Protein AF-A0A0Q0GL27-F1 (afdb_monomer_lite)

Secondary structure (DSSP, 8-state):
----------TT-------TTSS-HHHHHHHHHHHHHHHHTT---HHHHHHHHHHHHHHHHHHHHHHHHHHHHHHHHHHT---------S-SS-------TTTTS-------HHHHHHHHHHHHHHS-GGGPPPHHHHHHHT--SSS------TTS-HHHHHHHHHHIIIIIT---GGG--EEESSHHHHHHHHHHHHHHHHHTT----HHHHHHHEEEHHHHHHHHHHTSTT-TT---GGG--S---SS------TT-----HHHHHHHHHHHHT-

pLDDT: mean 80.32, std 14.11, range [34.12, 97.31]

Sequence (277 aa):
MPDDLPSALPHDLDVDLTPPRQLPFIRRLLARLIGRGLTQLGSQHTPSWSQGHADGYLNGHIEGVREGYADGFLDGQEQGRHVLVINDTRPTLHRGPKVDDHLFDDCRLALTPELKKRIKSDVGEKLPAHAQPSAAQWKMIFSDTPSTYVIAGAGAGKSTSLVLRILLLHHYLGFELNAMTVVTFTRESRKDFINKLIDVMALWGHTLEQKQARDLVRTFHSRILPLVRSLPGYEQLRAFENLSSQSSGQEDADSNPFDLRINDAQRQQLNLCYRDL

Radius of gyration: 44.06 Å; chains: 1; bounding box: 92×80×108 Å

Organism: NCBI:txid264459

Structure (mmCIF, N/CA/C/O backbone):
data_AF-A0A0Q0GL27-F1
#
_entry.id   AF-A0A0Q0GL27-F1
#
loop_
_atom_site.group_PDB
_atom_site.id
_atom_site.type_symbol
_atom_site.label_atom_id
_atom_site.label_alt_id
_atom_site.label_comp_id
_atom_site.label_asym_id
_atom_site.label_entity_id
_atom_site.label_seq_id
_atom_site.pdbx_PDB_ins_code
_atom_site.Cartn_x
_atom_site.Cartn_y
_atom_site.Cartn_z
_atom_site.occupancy
_atom_site.B_iso_or_equiv
_atom_site.auth_seq_id
_atom_site.auth_comp_id
_atom_site.auth_asym_id
_atom_site.auth_atom_id
_atom_site.pdbx_PDB_model_num
ATOM 1 N N . MET A 1 1 ? 44.162 -33.502 -42.254 1.00 34.12 1 MET A N 1
ATOM 2 C CA . MET A 1 1 ? 45.145 -33.299 -43.332 1.00 34.12 1 MET A CA 1
ATOM 3 C C . MET A 1 1 ? 45.496 -34.678 -43.851 1.00 34.12 1 MET A C 1
ATOM 5 O O . MET A 1 1 ? 46.020 -35.443 -43.053 1.00 34.12 1 MET A O 1
ATOM 9 N N . PRO A 1 2 ? 45.102 -35.075 -45.070 1.00 36.94 2 PRO A N 1
ATOM 10 C CA . PRO A 1 2 ? 45.665 -36.271 -45.674 1.00 36.94 2 PRO A CA 1
ATOM 11 C C . PRO A 1 2 ? 47.060 -35.930 -46.217 1.00 36.94 2 PRO A C 1
ATOM 13 O O . PRO A 1 2 ? 47.200 -35.017 -47.027 1.00 36.94 2 PRO A O 1
ATOM 16 N N . ASP A 1 3 ? 48.065 -36.647 -45.720 1.00 45.25 3 ASP A N 1
ATOM 17 C CA . ASP A 1 3 ? 49.509 -36.509 -45.977 1.00 45.25 3 ASP A CA 1
ATOM 18 C C . ASP A 1 3 ? 49.962 -37.046 -47.352 1.00 45.25 3 ASP A C 1
ATOM 20 O O . ASP A 1 3 ? 51.104 -37.461 -47.517 1.00 45.25 3 ASP A O 1
ATOM 24 N N . ASP A 1 4 ? 49.106 -37.017 -48.372 1.00 46.56 4 ASP A N 1
ATOM 25 C CA . ASP A 1 4 ? 49.449 -37.536 -49.701 1.00 46.56 4 ASP A CA 1
ATOM 26 C C . ASP A 1 4 ? 49.692 -36.390 -50.690 1.00 46.56 4 ASP A C 1
ATOM 28 O O . ASP A 1 4 ? 48.980 -36.196 -51.678 1.00 46.56 4 ASP A O 1
ATOM 32 N N . LEU A 1 5 ? 50.735 -35.604 -50.422 1.00 45.66 5 LEU A N 1
ATOM 33 C CA . LEU A 1 5 ? 51.424 -34.896 -51.496 1.00 45.66 5 LEU A CA 1
ATOM 34 C C . LEU A 1 5 ? 52.322 -35.920 -52.201 1.00 45.66 5 LEU A C 1
ATOM 36 O O . LEU A 1 5 ? 53.112 -36.574 -51.523 1.00 45.66 5 LEU A O 1
ATOM 40 N N . PRO A 1 6 ? 52.277 -36.061 -53.539 1.00 43.94 6 PRO A N 1
ATOM 41 C CA . PRO A 1 6 ? 53.278 -36.829 -54.269 1.00 43.94 6 PRO A CA 1
ATOM 42 C C . PRO A 1 6 ? 54.607 -36.056 -54.240 1.00 43.94 6 PRO A C 1
ATOM 44 O O . PRO A 1 6 ? 55.030 -35.443 -55.216 1.00 43.94 6 PRO A O 1
ATOM 47 N N . SER A 1 7 ? 55.260 -36.031 -53.081 1.00 47.88 7 SER A N 1
ATOM 48 C CA . SER A 1 7 ? 56.567 -35.432 -52.856 1.00 47.88 7 SER A CA 1
ATOM 49 C C . SER A 1 7 ? 57.653 -36.441 -53.209 1.00 47.88 7 SER A C 1
ATOM 51 O O . SER A 1 7 ? 58.380 -36.914 -52.343 1.00 47.88 7 SER A O 1
ATOM 53 N N . ALA A 1 8 ? 57.745 -36.807 -54.481 1.00 46.44 8 ALA A N 1
ATOM 54 C CA . ALA A 1 8 ? 58.959 -37.390 -55.034 1.00 46.44 8 ALA A CA 1
ATOM 55 C C . ALA A 1 8 ? 58.910 -37.258 -56.555 1.00 46.44 8 ALA A C 1
ATOM 57 O O . ALA A 1 8 ? 58.279 -38.055 -57.248 1.00 46.44 8 ALA A O 1
ATOM 58 N N . LEU A 1 9 ? 59.592 -36.239 -57.084 1.00 50.81 9 LEU A N 1
ATOM 59 C CA . LEU A 1 9 ? 60.098 -36.335 -58.450 1.00 50.81 9 LEU A CA 1
ATOM 60 C C . LEU A 1 9 ? 61.013 -37.575 -58.492 1.00 50.81 9 LEU A C 1
ATOM 62 O O . LEU A 1 9 ? 61.818 -37.740 -57.572 1.00 50.81 9 LEU A O 1
ATOM 66 N N . PRO A 1 10 ? 60.884 -38.471 -59.485 1.00 47.56 10 PRO A N 1
ATOM 67 C CA . PRO A 1 10 ? 61.744 -39.647 -59.578 1.00 47.56 10 PRO A CA 1
ATOM 68 C C . PRO A 1 10 ? 63.223 -39.226 -59.567 1.00 47.56 10 PRO A C 1
ATOM 70 O O . PRO A 1 10 ? 63.606 -38.305 -60.286 1.00 47.56 10 PRO A O 1
ATOM 73 N N . HIS A 1 11 ? 64.032 -39.901 -58.742 1.00 50.75 11 HIS A N 1
ATOM 74 C CA . HIS A 1 11 ? 65.421 -39.552 -58.398 1.00 50.75 11 HIS A CA 1
ATOM 75 C C . HIS A 1 11 ? 66.431 -39.529 -59.570 1.00 50.75 11 HIS A C 1
ATOM 77 O O . HIS A 1 11 ? 67.582 -39.177 -59.345 1.00 50.75 11 HIS A O 1
ATOM 83 N N . ASP A 1 12 ? 66.021 -39.838 -60.804 1.00 49.84 12 ASP A N 1
ATOM 84 C CA . ASP A 1 12 ? 66.918 -40.017 -61.960 1.00 49.84 12 ASP A CA 1
ATOM 85 C C . ASP A 1 12 ? 66.889 -38.862 -62.981 1.00 49.84 12 ASP A C 1
ATOM 87 O O . ASP A 1 12 ? 67.274 -39.032 -64.138 1.00 49.84 12 ASP A O 1
ATOM 91 N N . LEU A 1 13 ? 66.424 -37.670 -62.600 1.00 52.03 13 LEU A N 1
ATOM 92 C CA . LEU A 1 13 ? 66.340 -36.522 -63.510 1.00 52.03 13 LEU A CA 1
ATOM 93 C C . LEU A 1 13 ? 67.148 -35.327 -62.988 1.00 52.03 13 LEU A C 1
ATOM 95 O O . LEU A 1 13 ? 66.583 -34.303 -62.612 1.00 52.03 13 LEU A O 1
ATOM 99 N N . ASP A 1 14 ? 68.480 -35.442 -63.024 1.00 49.00 14 ASP A N 1
ATOM 100 C CA . ASP A 1 14 ? 69.435 -34.338 -62.815 1.00 49.00 14 ASP A CA 1
ATOM 101 C C . ASP A 1 14 ? 69.427 -33.362 -64.011 1.00 49.00 14 ASP A C 1
ATOM 103 O O . ASP A 1 14 ? 70.404 -33.197 -64.744 1.00 49.00 14 ASP A O 1
ATOM 107 N N . VAL A 1 15 ? 68.289 -32.714 -64.255 1.00 59.25 15 VAL A N 1
ATOM 108 C CA . VAL A 1 15 ? 68.191 -31.601 -65.203 1.00 59.25 15 VAL A CA 1
ATOM 109 C C . VAL A 1 15 ? 67.610 -30.408 -64.463 1.00 59.25 15 VAL A C 1
ATOM 111 O O . VAL A 1 15 ? 66.413 -30.361 -64.186 1.00 59.25 15 VAL A O 1
ATOM 114 N N . ASP A 1 16 ? 68.463 -29.430 -64.159 1.00 59.66 16 ASP A N 1
ATOM 115 C CA . ASP A 1 16 ? 68.052 -28.162 -63.558 1.00 59.66 16 ASP A CA 1
ATOM 116 C C . ASP A 1 16 ? 67.258 -27.340 -64.590 1.00 59.66 16 ASP A C 1
ATOM 118 O O . ASP A 1 16 ? 67.804 -26.659 -65.465 1.00 59.66 16 ASP A O 1
ATOM 122 N N . LEU A 1 17 ? 65.933 -27.497 -64.566 1.00 65.50 17 LEU A N 1
ATOM 123 C CA . LEU A 1 17 ? 65.028 -26.819 -65.486 1.00 65.50 17 LEU A CA 1
ATOM 124 C C . LEU A 1 17 ? 64.725 -25.413 -64.977 1.00 65.50 17 LEU A C 1
ATOM 126 O O . LEU A 1 17 ? 63.993 -25.224 -64.007 1.00 65.50 17 LEU A O 1
ATOM 130 N N . THR A 1 18 ? 65.202 -24.401 -65.700 1.00 70.50 18 THR A N 1
ATOM 131 C CA . THR A 1 18 ? 64.869 -23.009 -65.389 1.00 70.50 18 THR A CA 1
ATOM 132 C C . THR A 1 18 ? 63.377 -22.752 -65.654 1.00 70.50 18 THR A C 1
ATOM 134 O O . THR A 1 18 ? 62.923 -22.896 -66.798 1.00 70.50 18 THR A O 1
ATOM 137 N N . PRO A 1 19 ? 62.579 -22.336 -64.654 1.00 68.31 19 PRO A N 1
ATOM 138 C CA . PRO A 1 19 ? 61.157 -22.111 -64.855 1.00 68.31 19 PRO A CA 1
ATOM 139 C C . PRO A 1 19 ? 60.920 -20.958 -65.849 1.00 68.31 19 PRO A C 1
ATOM 141 O O . PRO A 1 19 ? 61.603 -19.930 -65.791 1.00 68.31 19 PRO A O 1
ATOM 144 N N . PRO A 1 20 ? 59.899 -21.036 -66.727 1.00 67.12 20 PRO A N 1
ATOM 145 C CA . PRO A 1 20 ? 59.676 -20.050 -67.792 1.00 67.12 20 PRO A CA 1
ATOM 146 C C . PRO A 1 20 ? 59.467 -18.607 -67.311 1.00 67.12 20 PRO A C 1
ATOM 148 O O . PRO A 1 20 ? 59.567 -17.669 -68.104 1.00 67.12 20 PRO A O 1
ATOM 151 N N . ARG A 1 21 ? 59.133 -18.415 -66.027 1.00 68.56 21 ARG A N 1
ATOM 152 C CA . ARG A 1 21 ? 58.975 -17.099 -65.389 1.00 68.56 21 ARG A CA 1
ATOM 153 C C . ARG A 1 21 ? 60.310 -16.377 -65.177 1.00 68.56 21 ARG A C 1
ATOM 155 O O . ARG A 1 21 ? 60.308 -15.154 -65.145 1.00 68.56 21 ARG A O 1
ATOM 162 N N . GLN A 1 22 ? 61.417 -17.113 -65.082 1.00 77.50 22 GLN A N 1
ATOM 163 C CA . GLN A 1 22 ? 62.767 -16.568 -64.895 1.00 77.50 22 GLN A CA 1
ATOM 164 C C . GLN A 1 22 ? 63.466 -16.232 -66.226 1.00 77.50 22 GLN A C 1
ATOM 166 O O . GLN A 1 22 ? 64.520 -15.601 -66.233 1.00 77.50 22 GLN A O 1
ATOM 171 N N . LEU A 1 23 ? 62.884 -16.618 -67.369 1.00 78.19 23 LEU A N 1
ATOM 172 C CA . LEU A 1 23 ? 63.439 -16.320 -68.690 1.00 78.19 23 LEU A CA 1
ATOM 173 C C . LEU A 1 23 ? 63.057 -14.905 -69.168 1.00 78.19 23 LEU A C 1
ATOM 175 O O . LEU A 1 23 ? 61.909 -14.481 -68.991 1.00 78.19 23 LEU A O 1
ATOM 179 N N . PRO A 1 24 ? 63.961 -14.192 -69.869 1.00 86.94 24 PRO A N 1
ATOM 180 C CA . PRO A 1 24 ? 63.641 -12.907 -70.484 1.00 86.94 24 PRO A CA 1
ATOM 181 C C . PRO A 1 24 ? 62.537 -13.054 -71.544 1.00 86.94 24 PRO A C 1
ATOM 183 O O . PRO A 1 24 ? 62.406 -14.095 -72.193 1.00 86.94 24 PRO A O 1
ATOM 186 N N . PHE A 1 25 ? 61.750 -11.991 -71.743 1.00 81.31 25 PHE A N 1
ATOM 187 C CA . PHE A 1 25 ? 60.480 -12.014 -72.487 1.00 81.31 25 PHE A CA 1
ATOM 188 C C . PHE A 1 25 ? 60.552 -12.704 -73.862 1.00 81.31 25 PHE A C 1
ATOM 190 O O . PHE A 1 25 ? 59.710 -13.548 -74.169 1.00 81.31 25 PHE A O 1
ATOM 197 N N . ILE A 1 26 ? 61.581 -12.398 -74.660 1.00 84.75 26 ILE A N 1
ATOM 198 C CA . ILE A 1 26 ? 61.770 -12.958 -76.010 1.00 84.75 26 ILE A CA 1
ATOM 199 C C . ILE A 1 26 ? 62.043 -14.468 -75.948 1.00 84.75 26 ILE A C 1
ATOM 201 O O . ILE A 1 26 ? 61.446 -15.240 -76.697 1.00 84.75 26 ILE A O 1
ATOM 205 N N . ARG A 1 27 ? 62.886 -14.911 -75.006 1.00 80.25 27 ARG A N 1
ATOM 206 C CA . ARG A 1 27 ? 63.191 -16.338 -74.806 1.00 80.25 27 ARG A CA 1
ATOM 207 C C . ARG A 1 27 ? 61.976 -17.100 -74.291 1.00 80.25 27 ARG A C 1
ATOM 209 O O . ARG A 1 27 ? 61.727 -18.214 -74.734 1.00 80.25 27 ARG A O 1
ATOM 216 N N . ARG A 1 28 ? 61.173 -16.479 -73.425 1.00 81.12 28 ARG A N 1
ATOM 217 C CA . ARG A 1 28 ? 59.907 -17.045 -72.943 1.00 81.12 28 ARG A CA 1
ATOM 218 C C . ARG A 1 28 ? 58.890 -17.229 -74.073 1.00 81.12 28 ARG A C 1
ATOM 220 O O . ARG A 1 28 ? 58.180 -18.230 -74.091 1.00 81.12 28 ARG A O 1
ATOM 227 N N . LEU A 1 29 ? 58.808 -16.280 -75.007 1.00 82.06 29 LEU A N 1
ATOM 228 C CA . LEU A 1 29 ? 57.912 -16.375 -76.161 1.00 82.06 29 LEU A CA 1
ATOM 229 C C . LEU A 1 29 ? 58.362 -17.476 -77.133 1.00 82.06 29 LEU A C 1
ATOM 231 O O . LEU A 1 29 ? 57.545 -18.308 -77.522 1.00 82.06 29 LEU A O 1
ATOM 235 N N . LEU A 1 30 ? 59.658 -17.527 -77.453 1.00 82.88 30 LEU A N 1
ATOM 236 C CA . LEU A 1 30 ? 60.251 -18.586 -78.278 1.00 82.88 30 LEU A CA 1
ATOM 237 C C . LEU A 1 30 ? 60.055 -19.972 -77.655 1.00 82.88 30 LEU A C 1
ATOM 239 O O . LEU A 1 30 ? 59.581 -20.879 -78.333 1.00 82.88 30 LEU A O 1
ATOM 243 N N . ALA A 1 31 ? 60.326 -20.123 -76.357 1.00 80.38 31 ALA A N 1
ATOM 244 C CA . ALA A 1 31 ? 60.116 -21.379 -75.638 1.00 80.38 31 ALA A CA 1
ATOM 245 C C . ALA A 1 31 ? 58.646 -21.833 -75.678 1.00 80.38 31 ALA A C 1
ATOM 247 O O . ALA A 1 31 ? 58.372 -23.019 -75.837 1.00 80.38 31 ALA A O 1
ATOM 248 N N . ARG A 1 32 ? 57.683 -20.901 -75.605 1.00 80.19 32 ARG A N 1
ATOM 249 C CA . ARG A 1 32 ? 56.248 -21.213 -75.743 1.00 80.19 32 ARG A CA 1
ATOM 250 C C . ARG A 1 32 ? 55.863 -21.635 -77.161 1.00 80.19 32 ARG A C 1
ATOM 252 O O . ARG A 1 32 ? 55.034 -22.528 -77.304 1.00 80.19 32 ARG A O 1
ATOM 259 N N . LEU A 1 33 ? 56.431 -21.007 -78.191 1.00 82.69 33 LEU A N 1
ATOM 260 C CA . LEU A 1 33 ? 56.171 -21.369 -79.589 1.00 82.69 33 LEU A CA 1
ATOM 261 C C . LEU A 1 33 ? 56.744 -22.751 -79.921 1.00 82.69 33 LEU A C 1
ATOM 263 O O . LEU A 1 33 ? 56.023 -23.598 -80.443 1.00 82.69 33 LEU A O 1
ATOM 267 N N . ILE A 1 34 ? 57.998 -23.001 -79.540 1.00 80.19 34 ILE A N 1
ATOM 268 C CA . ILE A 1 34 ? 58.666 -24.295 -79.727 1.00 80.19 34 ILE A CA 1
ATOM 269 C C . ILE A 1 34 ? 57.961 -25.380 -78.906 1.00 80.19 34 ILE A C 1
ATOM 271 O O . ILE A 1 34 ? 57.660 -26.446 -79.434 1.00 80.19 34 ILE A O 1
ATOM 275 N N . GLY A 1 35 ? 57.609 -25.093 -77.648 1.00 75.38 35 GLY A N 1
ATOM 276 C CA . GLY A 1 35 ? 56.873 -26.020 -76.787 1.00 75.38 35 GLY A CA 1
ATOM 277 C C . GLY A 1 35 ? 55.512 -26.422 -77.363 1.00 75.38 35 GLY A C 1
ATOM 278 O O . GLY A 1 35 ? 55.179 -27.606 -77.378 1.00 75.38 35 GLY A O 1
ATOM 279 N N . ARG A 1 36 ? 54.744 -25.466 -77.905 1.00 78.12 36 ARG A N 1
ATOM 280 C CA . ARG A 1 36 ? 53.470 -25.750 -78.594 1.00 78.12 36 ARG A CA 1
ATOM 281 C C . ARG A 1 36 ? 53.664 -26.602 -79.848 1.00 78.12 36 ARG A C 1
ATOM 283 O O . ARG A 1 36 ? 52.890 -27.533 -80.048 1.00 78.12 36 ARG A O 1
ATOM 290 N N . GLY A 1 37 ? 54.696 -26.321 -80.647 1.00 80.62 37 GLY A N 1
ATOM 291 C CA . GLY A 1 37 ? 55.036 -27.123 -81.825 1.00 80.62 37 GLY A CA 1
ATOM 292 C C . GLY A 1 37 ? 55.415 -28.564 -81.466 1.00 80.62 37 GLY A C 1
ATOM 293 O O . GLY A 1 37 ? 54.886 -29.504 -82.051 1.00 80.62 37 GLY A O 1
ATOM 294 N N . LEU A 1 38 ? 56.256 -28.750 -80.444 1.00 76.06 38 LEU A N 1
ATOM 295 C CA . LEU A 1 38 ? 56.656 -30.074 -79.949 1.00 76.06 38 LEU A CA 1
ATOM 296 C C . LEU A 1 38 ? 55.482 -30.854 -79.344 1.00 76.06 38 LEU A C 1
ATOM 298 O O . LEU A 1 38 ? 55.379 -32.060 -79.548 1.00 76.06 38 LEU A O 1
ATOM 302 N N . THR A 1 39 ? 54.560 -30.165 -78.666 1.00 73.62 39 THR A N 1
ATOM 303 C CA . THR A 1 39 ? 53.349 -30.781 -78.104 1.00 73.62 39 THR A CA 1
ATOM 304 C C . THR A 1 39 ? 52.391 -31.242 -79.205 1.00 73.62 39 THR A C 1
ATOM 306 O O . THR A 1 39 ? 51.843 -32.335 -79.113 1.00 73.62 39 THR A O 1
ATOM 309 N N . GLN A 1 40 ? 52.219 -30.456 -80.276 1.00 78.62 40 GLN A N 1
ATOM 310 C CA . GLN A 1 40 ? 51.421 -30.867 -81.440 1.00 78.62 40 GLN A CA 1
ATOM 311 C C . GLN A 1 40 ? 52.029 -32.064 -82.183 1.00 78.62 40 GLN A C 1
ATOM 313 O O . GLN A 1 40 ? 51.291 -32.868 -82.744 1.00 78.62 40 GLN A O 1
ATOM 318 N N . LEU A 1 41 ? 53.355 -32.212 -82.140 1.00 80.75 41 LEU A N 1
ATOM 319 C CA . LEU A 1 41 ? 54.081 -33.373 -82.663 1.00 80.75 41 LEU A CA 1
ATOM 320 C C . LEU A 1 41 ? 54.079 -34.578 -81.702 1.00 80.75 41 LEU A C 1
ATOM 322 O O . LEU A 1 41 ? 54.707 -35.591 -81.997 1.00 80.75 41 LEU A O 1
ATOM 326 N N . GLY A 1 42 ? 53.400 -34.484 -80.552 1.00 71.69 42 GLY A N 1
ATOM 327 C CA . GLY A 1 42 ? 53.314 -35.559 -79.560 1.00 71.69 42 GLY A CA 1
ATOM 328 C C . GLY A 1 42 ? 54.602 -35.802 -78.763 1.00 71.69 42 GLY A C 1
ATOM 329 O O . GLY A 1 42 ? 54.679 -36.773 -78.016 1.00 71.69 42 GLY A O 1
ATOM 330 N N . SER A 1 43 ? 55.609 -34.933 -78.887 1.00 74.31 43 SER A N 1
ATOM 331 C CA . SER A 1 43 ? 56.873 -35.055 -78.160 1.00 74.31 43 SER A CA 1
ATOM 332 C C . SER A 1 43 ? 56.711 -34.534 -76.734 1.00 74.31 43 SER A C 1
ATOM 334 O O . SER A 1 43 ? 56.584 -33.328 -76.516 1.00 74.31 43 SER A O 1
ATOM 336 N N . GLN A 1 44 ? 56.757 -35.432 -75.751 1.00 70.62 44 GLN A N 1
ATOM 337 C CA . GLN A 1 44 ? 56.705 -35.080 -74.333 1.00 70.62 44 GLN A CA 1
ATOM 338 C C . GLN A 1 44 ? 58.086 -35.225 -73.699 1.00 70.62 44 GLN A C 1
ATOM 340 O O . GLN A 1 44 ? 58.707 -36.281 -73.760 1.00 70.62 44 GLN A O 1
ATOM 345 N N . HIS A 1 45 ? 58.562 -34.155 -73.069 1.00 72.44 45 HIS A N 1
ATOM 346 C CA . HIS A 1 45 ? 59.765 -34.201 -72.249 1.00 72.44 45 HIS A CA 1
ATOM 347 C C . HIS A 1 45 ? 59.351 -34.489 -70.800 1.00 72.44 45 HIS A C 1
ATOM 349 O O . HIS A 1 45 ? 58.837 -33.605 -70.103 1.00 72.44 45 HIS A O 1
ATOM 355 N N . THR A 1 46 ? 59.548 -35.738 -70.370 1.00 71.50 46 THR A N 1
ATOM 356 C CA . THR A 1 46 ? 59.101 -36.295 -69.080 1.00 71.50 46 THR A CA 1
ATOM 357 C C . THR A 1 46 ? 59.392 -35.390 -67.873 1.00 71.50 46 THR A C 1
ATOM 359 O O . THR A 1 46 ? 58.456 -35.135 -67.116 1.00 71.50 46 THR A O 1
ATOM 362 N N . PRO A 1 47 ? 60.600 -34.802 -67.720 1.00 72.69 47 PRO A N 1
ATOM 363 C CA . PRO A 1 47 ? 60.919 -33.942 -66.573 1.00 72.69 47 PRO A CA 1
ATOM 364 C C . PRO A 1 47 ? 60.114 -32.635 -66.538 1.00 72.69 47 PRO A C 1
ATOM 366 O O . PRO A 1 47 ? 59.697 -32.159 -65.486 1.00 72.69 47 PRO A O 1
ATOM 369 N N . SER A 1 48 ? 59.860 -32.035 -67.705 1.00 71.19 48 SER A N 1
ATOM 370 C CA . SER A 1 48 ? 59.065 -30.801 -67.778 1.00 71.19 48 SER A CA 1
ATOM 371 C C . SER A 1 48 ? 57.572 -31.054 -67.592 1.00 71.19 48 SER A C 1
ATOM 373 O O . SER A 1 48 ? 56.863 -30.196 -67.067 1.00 71.19 48 SER A O 1
ATOM 375 N N . TRP A 1 49 ? 57.098 -32.232 -68.004 1.00 74.31 49 TRP A N 1
ATOM 376 C CA . TRP A 1 49 ? 55.714 -32.643 -67.816 1.00 74.31 49 TRP A CA 1
ATOM 377 C C . TRP A 1 49 ? 55.424 -32.927 -66.340 1.00 74.31 49 TRP A C 1
ATOM 379 O O . TRP A 1 49 ? 54.448 -32.399 -65.814 1.00 74.31 49 TRP A O 1
ATOM 389 N N . SER A 1 50 ? 56.305 -33.659 -65.644 1.00 77.06 50 SER A N 1
ATOM 390 C CA . SER A 1 50 ? 56.163 -33.923 -64.206 1.00 77.06 50 SER A CA 1
ATOM 391 C C . SER A 1 50 ? 56.219 -32.638 -63.380 1.00 77.06 50 SER A C 1
ATOM 393 O O . SER A 1 50 ? 55.378 -32.442 -62.506 1.00 77.06 50 SER A O 1
ATOM 395 N N . GLN A 1 51 ? 57.140 -31.722 -63.704 1.00 76.88 51 GLN A N 1
ATOM 396 C CA . GLN A 1 51 ? 57.239 -30.428 -63.027 1.00 76.88 51 GLN A CA 1
ATOM 397 C C . GLN A 1 51 ? 55.990 -29.565 -63.251 1.00 76.88 51 GLN A C 1
ATOM 399 O O . GLN A 1 51 ? 55.469 -28.974 -62.308 1.00 76.88 51 GLN A O 1
ATOM 404 N N . GLY A 1 52 ? 55.485 -29.501 -64.488 1.00 77.12 52 GLY A N 1
ATOM 405 C CA . GLY A 1 52 ? 54.263 -28.763 -64.810 1.00 77.12 52 GLY A CA 1
ATOM 406 C C . GLY A 1 52 ? 53.016 -29.354 -64.147 1.00 77.12 52 GLY A C 1
ATOM 407 O O . GLY A 1 52 ? 52.156 -28.602 -63.694 1.00 77.12 52 GLY A O 1
ATOM 408 N N . HIS A 1 53 ? 52.932 -30.684 -64.040 1.00 77.31 53 HIS A N 1
ATOM 409 C CA . HIS A 1 53 ? 51.848 -31.354 -63.323 1.00 77.31 53 HIS A CA 1
ATOM 410 C C . HIS A 1 53 ? 51.903 -31.110 -61.817 1.00 77.31 53 HIS A C 1
ATOM 412 O O . HIS A 1 53 ? 50.864 -30.831 -61.225 1.00 77.31 53 HIS A O 1
ATOM 418 N N . ALA A 1 54 ? 53.088 -31.179 -61.205 1.00 77.12 54 ALA A N 1
ATOM 419 C CA . ALA A 1 54 ? 53.266 -30.912 -59.781 1.00 77.12 54 ALA A CA 1
ATOM 420 C C . ALA A 1 54 ? 52.918 -29.455 -59.436 1.00 77.12 54 ALA A C 1
ATOM 422 O O . ALA A 1 54 ? 52.159 -29.213 -58.501 1.00 77.12 54 ALA A O 1
ATOM 423 N N . ASP A 1 55 ? 53.399 -28.494 -60.230 1.00 76.56 55 ASP A N 1
ATOM 424 C CA . ASP A 1 55 ? 53.096 -27.068 -60.049 1.00 76.56 55 ASP A CA 1
ATOM 425 C C . ASP A 1 55 ? 51.604 -26.771 -60.293 1.00 76.56 55 ASP A C 1
ATOM 427 O O . ASP A 1 55 ? 50.977 -26.021 -59.546 1.00 76.56 55 ASP A O 1
ATOM 431 N N . GLY A 1 56 ? 50.994 -27.402 -61.302 1.00 80.06 56 GLY A N 1
ATOM 432 C CA . GLY A 1 56 ? 49.559 -27.291 -61.569 1.00 80.06 56 GLY A CA 1
ATOM 433 C C . GLY A 1 56 ? 48.692 -27.879 -60.453 1.00 80.06 56 GLY A C 1
ATOM 434 O O . GLY A 1 56 ? 47.714 -27.253 -60.050 1.00 80.06 56 GLY A O 1
ATOM 435 N N . TYR A 1 57 ? 49.066 -29.048 -59.924 1.00 78.69 57 TYR A N 1
ATOM 436 C CA . TYR A 1 57 ? 48.364 -29.701 -58.819 1.00 78.69 57 TYR A CA 1
ATOM 437 C C . TYR A 1 57 ? 48.489 -28.894 -57.526 1.00 78.69 57 TYR A C 1
ATOM 439 O O . TYR A 1 57 ? 47.480 -28.637 -56.880 1.00 78.69 57 TYR A O 1
ATOM 447 N N . LEU A 1 58 ? 49.692 -28.427 -57.179 1.00 77.12 58 LEU A N 1
ATOM 448 C CA . LEU A 1 58 ? 49.923 -27.612 -55.985 1.00 77.12 58 LEU A CA 1
ATOM 449 C C . LEU A 1 58 ? 49.157 -26.293 -56.043 1.00 77.12 58 LEU A C 1
ATOM 451 O O . LEU A 1 58 ? 48.399 -25.993 -55.125 1.00 77.12 58 LEU A O 1
ATOM 455 N N . ASN A 1 59 ? 49.309 -25.522 -57.122 1.00 78.19 59 ASN A N 1
ATOM 456 C CA . ASN A 1 59 ? 48.632 -24.231 -57.231 1.00 78.19 59 ASN A CA 1
ATOM 457 C C . ASN A 1 59 ? 47.109 -24.398 -57.308 1.00 78.19 59 ASN A C 1
ATOM 459 O O . ASN A 1 59 ? 46.387 -23.657 -56.649 1.00 78.19 59 ASN A O 1
ATOM 463 N N . GLY A 1 60 ? 46.617 -25.386 -58.063 1.00 81.75 60 GLY A N 1
ATOM 464 C CA . GLY A 1 60 ? 45.183 -25.664 -58.165 1.00 81.75 60 GLY A CA 1
ATOM 465 C C . GLY A 1 60 ? 44.577 -26.154 -56.849 1.00 81.75 60 GLY A C 1
ATOM 466 O O . GLY A 1 60 ? 43.477 -25.744 -56.490 1.00 81.75 60 GLY A O 1
ATOM 467 N N . HIS A 1 61 ? 45.303 -26.986 -56.101 1.00 81.00 61 HIS A N 1
ATOM 468 C CA . HIS A 1 61 ? 44.860 -27.473 -54.799 1.00 81.00 61 HIS A CA 1
ATOM 469 C C . HIS A 1 61 ? 44.872 -26.364 -53.743 1.00 81.00 61 HIS A C 1
ATOM 471 O O . HIS A 1 61 ? 43.899 -26.216 -53.011 1.00 81.00 61 HIS A O 1
ATOM 477 N N . ILE A 1 62 ? 45.935 -25.554 -53.685 1.00 81.06 62 ILE A N 1
ATOM 478 C CA . ILE A 1 62 ? 46.032 -24.422 -52.752 1.00 81.06 62 ILE A CA 1
ATOM 479 C C . ILE A 1 62 ? 44.916 -23.410 -53.018 1.00 81.06 62 ILE A C 1
ATOM 481 O O . ILE A 1 62 ? 44.254 -22.986 -52.071 1.00 81.06 62 ILE A O 1
ATOM 485 N N . GLU A 1 63 ? 44.684 -23.049 -54.282 1.00 82.06 63 GLU A N 1
ATOM 486 C CA . GLU A 1 63 ? 43.639 -22.084 -54.625 1.00 82.06 63 GLU A CA 1
ATOM 487 C C . GLU A 1 63 ? 42.246 -22.650 -54.335 1.00 82.06 63 GLU A C 1
ATOM 489 O O . GLU A 1 63 ? 41.456 -21.998 -53.659 1.00 82.06 63 GLU A O 1
ATOM 494 N N . GLY A 1 64 ? 41.975 -23.904 -54.715 1.00 84.88 64 GLY A N 1
ATOM 495 C CA . GLY A 1 64 ? 40.685 -24.544 -54.448 1.00 84.88 64 GLY A CA 1
ATOM 496 C C . GLY A 1 64 ? 40.381 -24.715 -52.954 1.00 84.88 64 GLY A C 1
ATOM 497 O O . GLY A 1 64 ? 39.247 -24.514 -52.524 1.00 84.88 64 GLY A O 1
ATOM 498 N N . VAL A 1 65 ? 41.388 -25.037 -52.134 1.00 85.00 65 VAL A N 1
ATOM 499 C CA . VAL A 1 65 ? 41.232 -25.101 -50.669 1.00 85.00 65 VAL A CA 1
ATOM 500 C C . VAL A 1 65 ? 40.969 -23.714 -50.088 1.00 85.00 65 VAL A C 1
ATOM 502 O O . VAL A 1 65 ? 40.147 -23.573 -49.183 1.00 85.00 65 VAL A O 1
ATOM 505 N N . ARG A 1 66 ? 41.650 -22.684 -50.597 1.00 84.56 66 ARG A N 1
ATOM 506 C CA . ARG A 1 66 ? 41.484 -21.307 -50.133 1.00 84.56 66 ARG A CA 1
ATOM 507 C C . ARG A 1 66 ? 40.100 -20.755 -50.465 1.00 84.56 66 ARG A C 1
ATOM 509 O O . ARG A 1 66 ? 39.474 -20.176 -49.581 1.00 84.56 66 ARG A O 1
ATOM 516 N N . GLU A 1 67 ? 39.644 -20.936 -51.701 1.00 85.38 67 GLU A N 1
ATOM 517 C CA . GLU A 1 67 ? 38.305 -20.534 -52.140 1.00 85.38 67 GLU A CA 1
ATOM 518 C C . GLU A 1 67 ? 37.234 -21.280 -51.336 1.00 85.38 67 GLU A C 1
ATOM 520 O O . GLU A 1 67 ? 36.400 -20.645 -50.695 1.00 85.38 67 GLU A O 1
ATOM 525 N N . GLY A 1 68 ? 37.333 -22.611 -51.234 1.00 86.81 68 GLY A N 1
ATOM 526 C CA . GLY A 1 68 ? 36.372 -23.411 -50.469 1.00 86.81 68 GLY A CA 1
ATOM 527 C C . GLY A 1 68 ? 36.318 -23.058 -48.978 1.00 86.81 68 GLY A C 1
ATOM 528 O O . GLY A 1 68 ? 35.247 -23.084 -48.372 1.00 86.81 68 GLY A O 1
ATOM 529 N N . TYR A 1 69 ? 37.453 -22.691 -48.373 1.00 86.25 69 TYR A N 1
ATOM 530 C CA . TYR A 1 69 ? 37.486 -22.210 -46.990 1.00 86.25 69 TYR A CA 1
ATOM 531 C C . TYR A 1 69 ? 36.832 -20.831 -46.839 1.00 86.25 69 TYR A C 1
ATOM 533 O O . TYR A 1 69 ? 36.103 -20.609 -45.873 1.00 86.25 69 TYR A O 1
ATOM 541 N N . ALA A 1 70 ? 37.086 -19.906 -47.769 1.00 85.62 70 ALA A N 1
ATOM 542 C CA . ALA A 1 70 ? 36.508 -18.565 -47.737 1.00 85.62 70 ALA A CA 1
ATOM 543 C C . ALA A 1 70 ? 34.979 -18.606 -47.878 1.00 85.62 70 ALA A C 1
ATOM 545 O O . ALA A 1 70 ? 34.280 -17.980 -47.080 1.00 85.62 70 ALA A O 1
ATOM 546 N N . ASP A 1 71 ? 34.475 -19.400 -48.822 1.00 83.94 71 ASP A N 1
ATOM 547 C CA . ASP A 1 71 ? 33.040 -19.567 -49.053 1.00 83.94 71 ASP A CA 1
ATOM 548 C C . ASP A 1 71 ? 32.360 -20.233 -47.850 1.00 83.94 71 ASP A C 1
ATOM 550 O O . ASP A 1 71 ? 31.382 -19.712 -47.315 1.00 83.94 71 ASP A O 1
ATOM 554 N N . GLY A 1 72 ? 32.932 -21.327 -47.332 1.00 85.56 72 GLY A N 1
ATOM 555 C CA . GLY A 1 72 ? 32.390 -22.011 -46.154 1.00 85.56 72 GLY A CA 1
ATOM 556 C C . GLY A 1 72 ? 32.398 -21.149 -44.884 1.00 85.56 72 GLY A C 1
ATOM 557 O O . GLY A 1 72 ? 31.523 -21.287 -44.028 1.00 85.56 72 GLY A O 1
ATOM 558 N N . PHE A 1 73 ? 33.364 -20.236 -44.753 1.00 84.06 73 PHE A N 1
ATOM 559 C CA . PHE A 1 73 ? 33.426 -19.297 -43.634 1.00 84.06 73 PHE A CA 1
ATOM 560 C C . PHE A 1 73 ? 32.332 -18.222 -43.711 1.00 84.06 73 PHE A C 1
ATOM 562 O O . PHE A 1 73 ? 31.742 -17.879 -42.682 1.00 84.06 73 PHE A O 1
ATOM 569 N N . LEU A 1 74 ? 32.045 -17.706 -44.910 1.00 81.44 74 LEU A N 1
ATOM 570 C CA . LEU A 1 74 ? 30.962 -16.745 -45.137 1.00 81.44 74 LEU A CA 1
ATOM 571 C C . LEU A 1 74 ? 29.593 -17.383 -44.874 1.00 81.44 74 LEU A C 1
ATOM 573 O O . LEU A 1 74 ? 28.814 -16.838 -44.091 1.00 81.44 74 LEU A O 1
ATOM 577 N N . ASP A 1 75 ? 29.352 -18.577 -45.416 1.00 82.81 75 ASP A N 1
ATOM 578 C CA . ASP A 1 75 ? 28.122 -19.341 -45.171 1.00 82.81 75 ASP A CA 1
ATOM 579 C C . ASP A 1 75 ? 27.922 -19.631 -43.676 1.00 82.81 75 ASP A C 1
ATOM 581 O O . ASP A 1 75 ? 26.824 -19.470 -43.137 1.00 82.81 75 ASP A O 1
ATOM 585 N N . GLY A 1 76 ? 28.994 -20.007 -42.970 1.00 82.31 76 GLY A N 1
ATOM 586 C CA . GLY A 1 76 ? 28.958 -20.236 -41.527 1.00 82.31 76 GLY A CA 1
ATOM 587 C C . GLY A 1 76 ? 28.612 -18.977 -40.722 1.00 82.31 76 GLY A C 1
ATOM 588 O O . GLY A 1 76 ? 27.866 -19.060 -39.742 1.00 82.31 76 GLY A O 1
ATOM 589 N N . GLN A 1 77 ? 29.102 -17.803 -41.135 1.00 78.62 77 GLN A N 1
ATOM 590 C CA . GLN A 1 77 ? 28.725 -16.533 -40.507 1.00 78.62 77 GLN A CA 1
ATOM 591 C C . GLN A 1 77 ? 27.256 -16.184 -40.737 1.00 78.62 77 GLN A C 1
ATOM 593 O O . GLN A 1 77 ? 26.596 -15.723 -39.804 1.00 78.62 77 GLN A O 1
ATOM 598 N N . GLU A 1 78 ? 26.736 -16.395 -41.945 1.00 76.62 78 GLU A N 1
ATOM 599 C CA . GLU A 1 78 ? 25.333 -16.108 -42.244 1.00 76.62 78 GLU A CA 1
ATOM 600 C C . GLU A 1 78 ? 24.387 -17.043 -41.485 1.00 76.62 78 GLU A C 1
ATOM 602 O O . GLU A 1 78 ? 23.411 -16.575 -40.893 1.00 76.62 78 GLU A O 1
ATOM 607 N N . GLN A 1 79 ? 24.708 -18.338 -41.417 1.00 77.31 79 GLN A N 1
ATOM 608 C CA . GLN A 1 79 ? 23.931 -19.329 -40.665 1.00 77.31 79 GLN A CA 1
ATOM 609 C C . GLN A 1 79 ? 23.988 -19.097 -39.146 1.00 77.31 79 GLN A C 1
ATOM 611 O O . GLN A 1 79 ? 22.998 -19.322 -38.451 1.00 77.31 79 GLN A O 1
ATOM 616 N N . GLY A 1 80 ? 25.119 -18.611 -38.623 1.00 73.38 80 GLY A N 1
ATOM 617 C CA . GLY A 1 80 ? 25.292 -18.259 -37.209 1.00 73.38 80 GLY A CA 1
ATOM 618 C C . GLY A 1 80 ? 24.753 -16.876 -36.824 1.00 73.38 80 GLY A C 1
ATOM 619 O O . GLY A 1 80 ? 24.817 -16.491 -35.652 1.00 73.38 80 GLY A O 1
ATOM 620 N N . ARG A 1 81 ? 24.235 -16.095 -37.781 1.00 78.94 81 ARG A N 1
ATOM 621 C CA . ARG A 1 81 ? 23.762 -14.731 -37.530 1.00 78.94 81 ARG A CA 1
ATOM 622 C C . 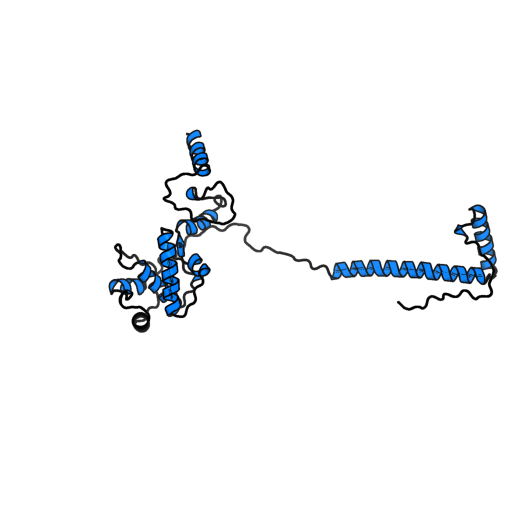ARG A 1 81 ? 22.410 -14.741 -36.818 1.00 78.94 81 ARG A C 1
ATOM 624 O O . ARG A 1 81 ? 21.349 -14.686 -37.436 1.00 78.94 81 ARG A O 1
ATOM 631 N N . HIS A 1 82 ? 22.443 -14.714 -35.493 1.00 72.88 82 HIS A N 1
ATOM 632 C CA . HIS A 1 82 ? 21.251 -14.499 -34.677 1.00 72.88 82 HIS A CA 1
ATOM 633 C C . HIS A 1 82 ? 20.833 -13.020 -34.704 1.00 72.88 82 HIS A C 1
ATOM 635 O O . HIS A 1 82 ? 21.446 -12.172 -34.057 1.00 72.88 82 HIS A O 1
ATOM 641 N N . VAL A 1 83 ? 19.774 -12.700 -35.454 1.00 80.06 83 VAL A N 1
ATOM 642 C CA . VAL A 1 83 ? 19.188 -11.351 -35.494 1.00 80.06 83 VAL A CA 1
ATOM 643 C C . VAL A 1 83 ? 18.115 -11.234 -34.412 1.00 80.06 83 VAL A C 1
ATOM 645 O O . VAL A 1 83 ? 17.041 -11.824 -34.518 1.00 80.06 83 VAL A O 1
ATOM 648 N N . LEU A 1 84 ? 18.395 -10.455 -33.368 1.00 73.06 84 LEU A N 1
ATOM 649 C CA . LEU A 1 84 ? 17.413 -10.116 -32.341 1.00 73.06 84 LEU A CA 1
ATOM 650 C C . LEU A 1 84 ? 16.552 -8.940 -32.830 1.00 73.06 84 LEU A C 1
ATOM 652 O O . LEU A 1 84 ? 17.005 -7.797 -32.847 1.00 73.06 84 LEU A O 1
ATOM 656 N N . VAL A 1 85 ? 15.307 -9.212 -33.221 1.00 77.94 85 VAL A N 1
ATOM 657 C CA . VAL A 1 85 ? 14.339 -8.165 -33.583 1.00 77.94 85 VAL A CA 1
ATOM 658 C C . VAL A 1 85 ? 13.530 -7.790 -32.344 1.00 77.94 85 VAL A C 1
ATOM 660 O O . VAL A 1 85 ? 12.639 -8.527 -31.924 1.00 77.94 85 VAL A O 1
ATOM 663 N N . ILE A 1 86 ? 13.845 -6.642 -31.743 1.00 79.88 86 ILE A N 1
ATOM 664 C CA . ILE A 1 86 ? 13.066 -6.082 -30.633 1.00 79.88 86 ILE A CA 1
ATOM 665 C C . ILE A 1 86 ? 11.925 -5.252 -31.227 1.00 79.88 86 ILE A C 1
ATOM 667 O O . ILE A 1 86 ? 12.128 -4.113 -31.640 1.00 79.88 86 ILE A O 1
ATOM 671 N N . ASN A 1 87 ? 10.722 -5.822 -31.260 1.00 71.06 87 ASN A N 1
ATOM 672 C CA . ASN A 1 87 ? 9.507 -5.092 -31.617 1.00 71.06 87 ASN A CA 1
ATOM 673 C C . ASN A 1 87 ? 8.870 -4.511 -30.351 1.00 71.06 87 ASN A C 1
ATOM 675 O O . ASN A 1 87 ? 8.272 -5.240 -29.558 1.00 71.06 87 ASN A O 1
ATOM 679 N N . ASP A 1 88 ? 8.992 -3.198 -30.160 1.00 73.00 88 ASP A N 1
ATOM 680 C CA . ASP A 1 88 ? 8.309 -2.496 -29.075 1.00 73.00 88 ASP A CA 1
ATOM 681 C C . ASP A 1 88 ? 6.832 -2.288 -29.434 1.00 73.00 88 ASP A C 1
ATOM 683 O O . ASP A 1 88 ? 6.485 -1.483 -30.294 1.00 73.00 88 ASP A O 1
ATOM 687 N N . THR A 1 89 ? 5.956 -3.058 -28.791 1.00 75.38 89 THR A N 1
ATOM 688 C CA . THR A 1 89 ? 4.499 -3.003 -28.987 1.00 75.38 89 THR A CA 1
ATOM 689 C C . THR A 1 89 ? 3.807 -2.039 -28.025 1.00 75.38 89 THR A C 1
ATOM 691 O O . THR A 1 89 ? 2.576 -1.942 -28.022 1.00 75.38 89 THR A O 1
ATOM 694 N N . ARG A 1 90 ? 4.566 -1.321 -27.183 1.00 74.44 90 ARG A N 1
ATOM 695 C CA . ARG A 1 90 ? 3.983 -0.356 -26.251 1.00 74.44 90 ARG A CA 1
ATOM 696 C C . ARG A 1 90 ? 3.335 0.795 -27.034 1.00 74.44 90 ARG A C 1
ATOM 698 O O . ARG A 1 90 ? 3.881 1.235 -28.045 1.00 74.44 90 ARG A O 1
ATOM 705 N N . PRO A 1 91 ? 2.177 1.307 -26.583 1.00 64.81 91 PRO A N 1
ATOM 706 C CA . PRO A 1 91 ? 1.544 2.459 -27.212 1.00 64.81 91 PRO A CA 1
ATOM 707 C C . PRO A 1 91 ? 2.517 3.644 -27.278 1.00 64.81 91 PRO A C 1
ATOM 709 O O . PRO A 1 91 ? 3.068 4.046 -26.256 1.00 64.81 91 PRO A O 1
ATOM 712 N N . THR A 1 92 ? 2.695 4.229 -28.463 1.00 63.41 92 THR A N 1
ATOM 713 C CA . THR A 1 92 ? 3.530 5.428 -28.673 1.00 63.41 92 THR A CA 1
ATOM 714 C C . THR A 1 92 ? 2.964 6.674 -27.991 1.00 63.41 92 THR A C 1
ATOM 716 O O . THR A 1 92 ? 3.702 7.605 -27.686 1.00 63.41 92 THR A O 1
ATOM 719 N N . LEU A 1 93 ? 1.656 6.687 -27.721 1.00 64.06 93 LEU A N 1
ATOM 720 C CA . LEU A 1 93 ? 0.969 7.752 -26.998 1.00 64.06 93 LEU A CA 1
ATOM 721 C C . LEU A 1 93 ? 0.872 7.409 -25.511 1.00 64.06 93 LEU A C 1
ATOM 723 O O . LEU A 1 93 ? 0.234 6.425 -25.127 1.00 64.06 93 LEU A O 1
ATOM 727 N N . HIS A 1 94 ? 1.463 8.268 -24.681 1.00 61.31 94 HIS A N 1
ATOM 728 C CA . HIS A 1 94 ? 1.300 8.243 -23.233 1.00 61.31 94 HIS A CA 1
ATOM 729 C C . HIS A 1 94 ? -0.186 8.450 -22.897 1.00 61.31 94 HIS A C 1
ATOM 731 O O . HIS A 1 94 ? -0.742 9.532 -23.085 1.00 61.31 94 HIS A O 1
ATOM 737 N N . ARG A 1 95 ? -0.874 7.385 -22.469 1.00 64.31 95 ARG A N 1
ATOM 738 C CA . ARG A 1 95 ? -2.270 7.479 -22.028 1.00 64.31 95 ARG A CA 1
ATOM 739 C C . ARG A 1 95 ? -2.278 7.982 -20.590 1.00 64.31 95 ARG A C 1
ATOM 741 O O . ARG A 1 95 ? -1.910 7.240 -19.685 1.00 64.31 95 ARG A O 1
ATOM 748 N N . GLY A 1 96 ? -2.696 9.230 -20.404 1.00 68.06 96 GLY A N 1
ATOM 749 C CA . GLY A 1 96 ? -2.912 9.796 -19.078 1.00 68.06 96 GLY A CA 1
ATOM 750 C C . GLY A 1 96 ? -4.027 9.075 -18.301 1.00 68.06 96 GLY A C 1
ATOM 751 O O . GLY A 1 96 ? -4.788 8.286 -18.880 1.00 68.06 96 GLY A O 1
ATOM 752 N N . PRO A 1 97 ? -4.141 9.338 -16.989 1.00 74.50 97 PRO A N 1
ATOM 753 C CA . PRO A 1 97 ? -5.224 8.826 -16.158 1.00 74.50 97 PRO A CA 1
ATOM 754 C C . PRO A 1 97 ? -6.598 9.213 -16.718 1.00 74.50 97 PRO A C 1
ATOM 756 O O . PRO A 1 97 ? -6.777 10.291 -17.285 1.00 74.50 97 PRO A O 1
ATOM 759 N N . LYS A 1 98 ? -7.574 8.320 -16.540 1.00 75.69 98 LYS A N 1
ATOM 760 C CA . LYS A 1 98 ? -8.981 8.542 -16.895 1.00 75.69 98 LYS A CA 1
ATOM 761 C C . LYS A 1 98 ? -9.821 8.727 -15.633 1.00 75.69 98 LYS A C 1
ATOM 763 O O . LYS A 1 98 ? -9.378 8.377 -14.542 1.00 75.69 98 LYS A O 1
ATOM 768 N N . VAL A 1 99 ? -11.020 9.277 -15.803 1.00 80.56 99 VAL A N 1
ATOM 769 C CA . VAL A 1 99 ? -12.039 9.306 -14.746 1.00 80.56 99 VAL A CA 1
ATOM 770 C C . VAL A 1 99 ? -12.520 7.876 -14.499 1.00 80.56 99 VAL A C 1
ATOM 772 O O . VAL A 1 99 ? -12.722 7.125 -15.452 1.00 80.56 99 VAL A O 1
ATOM 775 N N . ASP A 1 100 ? -12.637 7.506 -13.226 1.00 79.25 100 ASP A N 1
ATOM 776 C CA . ASP A 1 100 ? -13.252 6.253 -12.797 1.00 79.25 100 ASP A CA 1
ATOM 777 C C . ASP A 1 100 ? -14.713 6.527 -12.428 1.00 79.25 100 ASP A C 1
ATOM 779 O O . ASP A 1 100 ? -14.994 7.176 -11.417 1.00 79.25 100 ASP A O 1
ATOM 783 N N . ASP A 1 101 ? -15.632 6.060 -13.273 1.00 80.00 101 ASP A N 1
ATOM 784 C CA . ASP A 1 101 ? -17.074 6.241 -13.090 1.00 80.00 101 ASP A CA 1
ATOM 785 C C . ASP A 1 101 ? -17.654 5.318 -11.997 1.00 80.00 101 ASP A C 1
ATOM 787 O O . ASP A 1 101 ? -18.788 5.517 -11.568 1.00 80.00 101 ASP A O 1
ATOM 791 N N . HIS A 1 102 ? -16.876 4.346 -11.504 1.00 76.06 102 HIS A N 1
ATOM 792 C CA . HIS A 1 102 ? -17.311 3.312 -10.557 1.00 76.06 102 HIS A CA 1
ATOM 793 C C . HIS A 1 102 ? -16.839 3.560 -9.118 1.00 76.06 102 HIS A C 1
ATOM 795 O O . HIS A 1 102 ? -17.022 2.716 -8.239 1.00 76.06 102 HIS A O 1
ATOM 801 N N . LEU A 1 103 ? -16.251 4.729 -8.836 1.00 68.31 103 LEU A N 1
ATOM 802 C CA . LEU A 1 103 ? -15.682 5.054 -7.521 1.00 68.31 103 LEU A CA 1
ATOM 803 C C . LEU A 1 103 ? -16.708 4.959 -6.372 1.00 68.31 103 LEU A C 1
ATOM 805 O O . LEU A 1 103 ? -16.342 4.683 -5.227 1.00 68.31 103 LEU A O 1
ATOM 809 N N . PHE A 1 104 ? -17.986 5.196 -6.679 1.00 71.25 104 PHE A N 1
ATOM 810 C CA . PHE A 1 104 ? -19.092 5.198 -5.718 1.00 71.25 104 PHE A CA 1
ATOM 811 C C . PHE A 1 104 ? -20.077 4.042 -5.916 1.00 71.25 104 PHE A C 1
ATOM 813 O O . PHE A 1 104 ? -21.159 4.069 -5.328 1.00 71.25 104 PHE A O 1
ATOM 820 N N . ASP A 1 105 ? -19.719 3.037 -6.715 1.00 73.62 105 ASP A N 1
ATOM 821 C CA . ASP A 1 105 ? -20.565 1.863 -6.888 1.00 73.62 105 ASP A CA 1
ATOM 822 C C . ASP A 1 105 ? -20.687 1.073 -5.582 1.00 73.62 105 ASP A C 1
ATOM 824 O O . ASP A 1 105 ? -19.791 1.059 -4.733 1.00 73.62 105 ASP A O 1
ATOM 828 N N . ASP A 1 106 ? -21.813 0.377 -5.430 1.00 70.69 106 ASP A N 1
ATOM 829 C CA . ASP A 1 106 ? -22.176 -0.387 -4.235 1.00 70.69 106 ASP A CA 1
ATOM 830 C C . ASP A 1 106 ? -21.404 -1.728 -4.158 1.00 70.69 106 ASP A C 1
ATOM 832 O O . ASP A 1 106 ? -21.964 -2.821 -4.070 1.00 70.69 106 ASP A O 1
ATOM 836 N N . CYS A 1 107 ? -20.071 -1.662 -4.201 1.00 74.06 107 CYS A N 1
ATOM 837 C CA . CYS A 1 107 ? -19.188 -2.812 -4.044 1.00 74.06 107 CYS A CA 1
ATOM 838 C C . CYS A 1 107 ? -18.907 -3.056 -2.555 1.00 74.06 107 CYS A C 1
ATOM 840 O O . CYS A 1 107 ? -17.984 -2.484 -1.969 1.00 74.06 107 CYS A O 1
ATOM 842 N N . ARG A 1 108 ? -19.739 -3.886 -1.915 1.00 85.69 108 ARG A N 1
ATOM 843 C CA . ARG A 1 108 ? -19.564 -4.249 -0.501 1.00 85.69 108 ARG A CA 1
ATOM 844 C C . ARG A 1 108 ? -18.617 -5.430 -0.334 1.00 85.69 108 ARG A C 1
ATOM 846 O O . ARG A 1 108 ? -18.720 -6.431 -1.039 1.00 85.69 108 ARG A O 1
ATOM 853 N N . LEU A 1 109 ? -17.740 -5.350 0.663 1.00 87.88 109 LEU A N 1
ATOM 854 C CA . LEU A 1 109 ? -16.869 -6.463 1.036 1.00 87.88 109 LEU A CA 1
ATOM 855 C C . LEU A 1 109 ? -17.694 -7.632 1.592 1.00 87.88 109 LEU A C 1
ATOM 857 O O . LEU A 1 109 ? -18.547 -7.453 2.463 1.00 87.88 109 LEU A O 1
ATOM 861 N N . ALA A 1 110 ? -17.383 -8.846 1.141 1.00 88.94 110 ALA A N 1
ATOM 862 C CA . ALA A 1 110 ? -18.037 -10.080 1.570 1.00 88.94 110 ALA A CA 1
ATOM 863 C C . ALA A 1 110 ? -17.617 -10.496 2.998 1.00 88.94 110 ALA A C 1
ATOM 865 O O . ALA A 1 110 ? -16.859 -11.441 3.203 1.00 88.94 110 ALA A O 1
ATOM 866 N N . LEU A 1 111 ? -18.095 -9.767 4.011 1.00 92.12 111 LEU A N 1
ATOM 867 C CA . LEU A 1 111 ? -17.759 -9.993 5.419 1.00 92.12 111 LEU A CA 1
ATOM 868 C C . LEU A 1 111 ? -18.844 -10.795 6.146 1.00 92.12 111 LEU A C 1
ATOM 870 O O . LEU A 1 111 ? -19.727 -10.220 6.791 1.00 92.12 111 LEU A O 1
ATOM 874 N N . THR A 1 112 ? -18.744 -12.123 6.101 1.00 94.06 112 THR A N 1
ATOM 875 C CA . THR A 1 112 ? -19.660 -13.014 6.829 1.00 94.06 112 THR A CA 1
ATOM 876 C C . THR A 1 112 ? -19.447 -12.937 8.352 1.00 94.06 112 THR A C 1
ATOM 878 O O . THR A 1 112 ? -18.343 -12.623 8.821 1.00 94.06 112 THR A O 1
ATOM 881 N N . PRO A 1 113 ? -20.483 -13.188 9.174 1.00 95.19 113 PRO A N 1
ATOM 882 C CA . PRO A 1 113 ? -20.340 -13.195 10.630 1.00 95.19 113 PRO A CA 1
ATOM 883 C C . PRO A 1 113 ? -19.348 -14.263 11.120 1.00 95.19 113 PRO A C 1
ATOM 885 O O . PRO A 1 113 ? -18.608 -14.014 12.076 1.00 95.19 113 PRO A O 1
ATOM 888 N N . GLU A 1 114 ? -19.262 -15.404 10.435 1.00 95.75 114 GLU A N 1
ATOM 889 C CA . GLU A 1 114 ? -18.290 -16.467 10.705 1.00 95.75 114 GLU A CA 1
ATOM 890 C C . GLU A 1 114 ? -16.863 -15.959 10.500 1.00 95.75 114 GLU A C 1
ATOM 892 O O . GLU A 1 114 ? -15.996 -16.179 11.349 1.00 95.75 114 GLU A O 1
ATOM 897 N N . LEU A 1 115 ? -16.631 -15.210 9.417 1.00 95.75 115 LEU A N 1
ATOM 898 C CA . LEU A 1 115 ? -15.332 -14.618 9.123 1.00 95.75 115 LEU A CA 1
ATOM 899 C C . LEU A 1 115 ? -14.930 -13.601 10.194 1.00 95.75 115 LEU A C 1
ATOM 901 O O . LEU A 1 115 ? -13.818 -13.656 10.717 1.00 95.75 115 LEU A O 1
ATOM 905 N N . LYS A 1 116 ? -15.850 -12.712 10.591 1.00 96.44 116 LYS A N 1
ATOM 906 C CA . LYS A 1 116 ? -15.606 -11.739 11.671 1.00 96.44 116 LYS A CA 1
ATOM 907 C C . LYS A 1 116 ? -15.261 -12.436 12.990 1.00 96.44 116 LYS A C 1
ATOM 909 O O . LYS A 1 116 ? -14.383 -11.966 13.712 1.00 96.44 116 LYS A O 1
ATOM 914 N N . LYS A 1 117 ? -15.935 -13.548 13.313 1.00 97.06 117 LYS A N 1
ATOM 915 C CA . LYS A 1 117 ? -15.656 -14.345 14.517 1.00 97.06 117 LYS A CA 1
ATOM 916 C C . LYS A 1 117 ? -14.270 -14.984 14.454 1.00 97.06 117 LYS A C 1
ATOM 918 O O . LYS A 1 117 ? -13.525 -14.866 15.423 1.00 97.06 117 LYS A O 1
ATOM 923 N N . ARG A 1 118 ? -13.917 -15.594 13.318 1.00 97.06 118 ARG A N 1
ATOM 924 C CA . ARG A 1 118 ? -12.592 -16.181 13.085 1.00 97.06 118 ARG A CA 1
ATOM 925 C C . ARG A 1 118 ? -11.485 -15.150 13.283 1.00 97.06 118 ARG A C 1
ATOM 927 O O . ARG A 1 118 ? -10.602 -15.360 14.097 1.00 97.06 118 ARG A O 1
ATOM 934 N N . ILE A 1 119 ? -11.598 -13.992 12.635 1.00 96.50 119 ILE A N 1
ATOM 935 C CA . ILE A 1 119 ? -10.586 -12.929 12.721 1.00 96.50 119 ILE A CA 1
ATOM 936 C C . ILE A 1 119 ? -10.410 -12.434 14.155 1.00 96.50 119 ILE A C 1
ATOM 938 O O . ILE A 1 119 ? -9.286 -12.210 14.592 1.00 96.50 119 ILE A O 1
ATOM 942 N N . LYS A 1 120 ? -11.508 -12.257 14.900 1.00 97.12 120 LYS A N 1
ATOM 943 C CA . LYS A 1 120 ? -11.431 -11.863 16.312 1.00 97.12 120 LYS A CA 1
ATOM 944 C C . LYS A 1 120 ? -10.725 -12.917 17.169 1.00 97.12 120 LYS A C 1
ATOM 946 O O . LYS A 1 120 ? -9.984 -12.528 18.063 1.00 97.12 120 LYS A O 1
ATOM 951 N N . SER A 1 121 ? -10.946 -14.206 16.896 1.00 97.31 121 SER A N 1
ATOM 952 C CA . SER A 1 121 ? -10.239 -15.305 17.570 1.00 97.31 121 SER A CA 1
ATOM 953 C C . SER A 1 121 ? -8.744 -15.252 17.265 1.00 97.31 121 SER A C 1
ATOM 955 O O . SER A 1 121 ? -7.940 -15.132 18.182 1.00 97.31 121 SER A O 1
ATOM 957 N N . ASP A 1 122 ? -8.387 -15.214 15.980 1.00 97.12 122 ASP A N 1
ATOM 958 C CA . ASP A 1 122 ? -6.997 -15.212 15.520 1.00 97.12 122 ASP A CA 1
ATOM 959 C C . ASP A 1 122 ? -6.233 -13.988 16.057 1.00 97.12 122 ASP A C 1
ATOM 961 O O . ASP A 1 122 ? -5.091 -14.096 16.498 1.00 97.12 122 ASP A O 1
ATOM 965 N N . VAL A 1 123 ? -6.870 -12.811 16.066 1.00 96.75 123 VAL A N 1
ATOM 966 C CA . VAL A 1 123 ? -6.306 -11.592 16.667 1.00 96.75 123 VAL A CA 1
ATOM 967 C C . VAL A 1 123 ? -6.158 -11.734 18.181 1.00 96.75 123 VAL A C 1
ATOM 969 O O . VAL A 1 123 ? -5.125 -11.338 18.716 1.00 96.75 123 VAL A O 1
ATOM 972 N N . GLY A 1 124 ? -7.139 -12.319 18.871 1.00 96.31 124 GLY A N 1
ATOM 973 C CA . GLY A 1 124 ? -7.076 -12.587 20.310 1.00 96.31 124 GLY A CA 1
ATOM 974 C C . GLY A 1 124 ? -5.916 -13.505 20.706 1.00 96.31 124 GLY A C 1
ATOM 975 O O . GLY A 1 124 ? -5.301 -13.294 21.747 1.00 96.31 124 GLY A O 1
ATOM 976 N N . GLU A 1 125 ? -5.596 -14.485 19.862 1.00 96.75 125 GLU A N 1
ATOM 977 C CA . GLU A 1 125 ? -4.522 -15.456 20.095 1.00 96.75 125 GLU A CA 1
ATOM 978 C C . GLU A 1 125 ? -3.135 -14.911 19.735 1.00 96.75 125 GLU A C 1
ATOM 980 O O . GLU A 1 125 ? -2.164 -15.160 20.450 1.00 96.75 125 GLU A O 1
ATOM 985 N N . LYS A 1 126 ? -3.022 -14.177 18.622 1.00 96.06 126 LYS A N 1
ATOM 986 C CA . LYS A 1 126 ? -1.723 -13.788 18.051 1.00 96.06 126 LYS A CA 1
ATOM 987 C C . LYS A 1 126 ? -1.204 -12.439 18.527 1.00 96.06 126 LYS A C 1
ATOM 989 O O . LYS A 1 126 ? 0.008 -12.231 18.537 1.00 96.06 126 LYS A O 1
ATOM 994 N N . LEU A 1 127 ? -2.091 -11.503 18.870 1.00 94.88 127 LEU A N 1
ATOM 995 C CA . LEU A 1 127 ? -1.691 -10.163 19.297 1.00 94.88 127 LEU A CA 1
ATOM 996 C C . LEU A 1 127 ? -1.643 -10.041 20.827 1.00 94.88 127 LEU A C 1
ATOM 998 O O . LEU A 1 127 ? -2.523 -10.544 21.526 1.00 94.88 127 LEU A O 1
ATOM 1002 N N . PRO A 1 128 ? -0.658 -9.309 21.377 1.00 93.12 128 PRO A N 1
ATOM 1003 C CA . PRO A 1 128 ? -0.576 -9.073 22.813 1.00 93.12 128 PRO A CA 1
ATOM 1004 C C . PRO A 1 128 ? -1.745 -8.209 23.309 1.00 93.12 128 PRO A C 1
ATOM 1006 O O . PRO A 1 128 ? -2.328 -7.432 22.553 1.00 93.12 128 PRO A O 1
ATOM 1009 N N . ALA A 1 129 ? -2.043 -8.279 24.612 1.00 90.56 129 ALA A N 1
ATOM 1010 C CA . ALA A 1 129 ? -3.201 -7.613 25.224 1.00 90.56 129 ALA A CA 1
ATOM 1011 C C . ALA A 1 129 ? -3.300 -6.102 24.927 1.00 90.56 129 ALA A C 1
ATOM 1013 O O . ALA A 1 129 ? -4.392 -5.582 24.720 1.00 90.56 129 ALA A O 1
ATOM 1014 N N . HIS A 1 130 ? -2.168 -5.395 24.855 1.00 88.56 130 HIS A N 1
ATOM 1015 C CA . HIS A 1 130 ? -2.131 -3.954 24.577 1.00 88.56 130 HIS A CA 1
ATOM 1016 C C . HIS A 1 130 ? -2.392 -3.593 23.102 1.00 88.56 130 HIS A C 1
ATOM 1018 O O . HIS A 1 130 ? -2.653 -2.432 22.796 1.00 88.56 130 HIS A O 1
ATOM 1024 N N . ALA A 1 131 ? -2.293 -4.563 22.189 1.00 89.31 131 ALA A N 1
ATOM 1025 C CA . ALA A 1 131 ? -2.506 -4.384 20.753 1.00 89.31 131 ALA A CA 1
ATOM 1026 C C . ALA A 1 131 ? -3.904 -4.843 20.299 1.00 89.31 131 ALA A C 1
ATOM 1028 O O . ALA A 1 131 ? -4.213 -4.788 19.108 1.00 89.31 131 ALA A O 1
ATOM 1029 N N . GLN A 1 132 ? -4.747 -5.291 21.234 1.00 94.00 132 GLN A N 1
ATOM 1030 C CA . GLN A 1 132 ? -6.100 -5.750 20.944 1.00 94.00 132 GLN A CA 1
ATOM 1031 C C . GLN A 1 132 ? -7.002 -4.581 20.511 1.00 94.00 132 GLN A C 1
ATOM 1033 O O . GLN A 1 132 ? -7.033 -3.552 21.196 1.00 94.00 132 GLN A O 1
ATOM 1038 N N . PRO A 1 133 ? -7.763 -4.706 19.404 1.00 95.56 133 PRO A N 1
ATOM 1039 C CA . PRO A 1 133 ? -8.594 -3.608 18.934 1.00 95.56 133 PRO A CA 1
ATOM 1040 C C . PRO A 1 133 ? -9.798 -3.331 19.841 1.00 95.56 133 PRO A C 1
ATOM 1042 O O . PRO A 1 133 ? -10.492 -4.245 20.292 1.00 95.56 133 PRO A O 1
ATOM 1045 N N . SER A 1 134 ? -10.112 -2.051 20.037 1.00 94.31 134 SER A N 1
ATOM 1046 C CA . SER A 1 134 ? -11.340 -1.606 20.699 1.00 94.31 134 SER A CA 1
ATOM 1047 C C . SER A 1 134 ? -12.582 -1.852 19.832 1.00 94.31 134 SER A C 1
ATOM 1049 O O . SER A 1 134 ? -12.494 -2.081 18.624 1.00 94.31 134 SER A O 1
ATOM 1051 N N . ALA A 1 135 ? -13.778 -1.743 20.418 1.00 93.81 135 ALA A N 1
ATOM 1052 C CA . ALA A 1 135 ? -15.035 -1.892 19.676 1.00 93.81 135 ALA A CA 1
ATOM 1053 C C . ALA A 1 135 ? -15.150 -0.913 18.487 1.00 93.81 135 ALA A C 1
ATOM 1055 O O . ALA A 1 135 ? -15.619 -1.291 17.411 1.00 93.81 135 ALA A O 1
ATOM 1056 N N . ALA A 1 136 ? -14.671 0.325 18.652 1.00 92.12 136 ALA A N 1
ATOM 1057 C CA . ALA A 1 136 ? -14.651 1.324 17.585 1.00 92.12 136 ALA A CA 1
ATOM 1058 C C . ALA A 1 136 ? -13.656 0.958 16.470 1.00 92.12 136 ALA A C 1
ATOM 1060 O O . ALA A 1 136 ? -13.964 1.113 15.289 1.00 92.12 136 ALA A O 1
ATOM 1061 N N . GLN A 1 137 ? -12.492 0.414 16.832 1.00 94.50 137 GLN A N 1
ATOM 1062 C CA . GLN A 1 137 ? -11.498 -0.050 15.863 1.00 94.50 137 GLN A CA 1
ATOM 1063 C C . GLN A 1 137 ? -12.006 -1.270 15.089 1.00 94.50 137 GLN A C 1
ATOM 1065 O O . GLN A 1 137 ? -11.866 -1.316 13.872 1.00 94.50 137 GLN A O 1
ATOM 1070 N N . TRP A 1 138 ? -12.695 -2.211 15.742 1.00 95.75 138 TRP A N 1
ATOM 1071 C CA . TRP A 1 138 ? -13.344 -3.328 15.049 1.00 95.75 138 TRP A CA 1
ATOM 1072 C C . TRP A 1 138 ? -14.404 -2.873 14.048 1.00 95.75 138 TRP A C 1
ATOM 1074 O O . TRP A 1 138 ? -14.501 -3.448 12.966 1.00 95.75 138 TRP A O 1
ATOM 1084 N N . LYS A 1 139 ? -15.175 -1.830 14.378 1.00 93.62 139 LYS A N 1
ATOM 1085 C CA . LYS A 1 139 ? -16.146 -1.241 13.448 1.00 93.62 139 LYS A CA 1
ATOM 1086 C C . LYS A 1 139 ? -15.459 -0.703 12.188 1.00 93.62 139 LYS A C 1
ATOM 1088 O O . LYS A 1 139 ? -15.953 -0.933 11.092 1.00 93.62 139 LYS A O 1
ATOM 1093 N N . MET A 1 140 ? -14.313 -0.038 12.340 1.00 92.75 140 MET A N 1
ATOM 1094 C CA . MET A 1 140 ? -13.487 0.429 11.220 1.00 92.75 140 MET A CA 1
ATOM 1095 C C . MET A 1 140 ? -12.900 -0.739 10.413 1.00 92.75 140 MET A C 1
ATOM 1097 O O . MET A 1 140 ? -13.006 -0.753 9.189 1.00 92.75 140 MET A O 1
ATOM 1101 N N . ILE A 1 141 ? -12.287 -1.718 11.086 1.00 95.38 141 ILE A N 1
ATOM 1102 C CA . ILE A 1 141 ? -11.637 -2.868 10.443 1.00 95.38 141 ILE A CA 1
ATOM 1103 C C . ILE A 1 141 ? -12.654 -3.650 9.609 1.00 95.38 141 ILE A C 1
ATOM 1105 O O . ILE A 1 141 ? -12.353 -3.993 8.472 1.00 95.38 141 ILE A O 1
ATOM 1109 N N . PHE A 1 142 ? -13.866 -3.864 10.127 1.00 95.81 142 PHE A N 1
ATOM 1110 C CA . PHE A 1 142 ? -14.940 -4.594 9.449 1.00 95.81 142 PHE A CA 1
ATOM 1111 C C . PHE A 1 142 ? -15.901 -3.722 8.635 1.00 95.81 142 PHE A C 1
ATOM 1113 O O . PHE A 1 142 ? -16.999 -4.186 8.324 1.00 95.81 142 PHE A O 1
ATOM 1120 N N . SER A 1 143 ? -15.528 -2.485 8.296 1.00 93.12 143 SER A N 1
ATOM 1121 C CA . SER A 1 143 ? -16.341 -1.676 7.386 1.00 93.12 143 SER A CA 1
ATOM 1122 C C . SER A 1 143 ? -16.440 -2.387 6.038 1.00 93.12 143 SER A C 1
ATOM 1124 O O . SER A 1 143 ? -15.415 -2.717 5.440 1.00 93.12 143 SER A O 1
ATOM 1126 N N . ASP A 1 144 ? -17.656 -2.643 5.578 1.00 90.38 144 ASP A N 1
ATOM 1127 C CA . ASP A 1 144 ? -17.953 -3.334 4.322 1.00 90.38 144 ASP A CA 1
ATOM 1128 C C . ASP A 1 144 ? -18.082 -2.378 3.132 1.00 90.38 144 ASP A C 1
ATOM 1130 O O . ASP A 1 144 ? -17.962 -2.810 1.992 1.00 90.38 144 ASP A O 1
ATOM 1134 N N . THR A 1 145 ? -18.277 -1.088 3.391 1.00 86.38 145 THR A N 1
ATOM 1135 C CA . THR A 1 145 ? -18.366 -0.038 2.373 1.00 86.38 145 THR A CA 1
ATOM 1136 C C . THR A 1 145 ? -17.044 0.188 1.623 1.00 86.38 145 THR A C 1
ATOM 1138 O O . THR A 1 145 ? -15.974 0.104 2.239 1.00 86.38 145 THR A O 1
ATOM 1141 N N . PRO A 1 146 ? -17.099 0.561 0.329 1.00 79.62 146 PRO A N 1
ATOM 1142 C CA . PRO A 1 146 ? -15.908 0.856 -0.475 1.00 79.62 146 PRO A CA 1
ATOM 1143 C C . PRO A 1 146 ? -15.192 2.130 -0.004 1.00 79.62 146 PRO A C 1
ATOM 1145 O O . PRO A 1 146 ? -13.965 2.195 0.010 1.00 79.62 146 PRO A O 1
ATOM 1148 N N . SER A 1 147 ? -15.956 3.122 0.461 1.00 84.12 147 SER A N 1
ATOM 1149 C CA . SER A 1 147 ? -15.446 4.365 1.041 1.00 84.12 147 SER A CA 1
ATOM 1150 C C . SER A 1 147 ? -15.789 4.438 2.526 1.00 84.12 147 SER A C 1
ATOM 1152 O O . SER A 1 147 ? -16.960 4.466 2.901 1.00 84.12 147 SER A O 1
ATOM 1154 N N . THR A 1 148 ? -14.770 4.481 3.386 1.00 87.31 148 THR A N 1
ATOM 1155 C CA . THR A 1 148 ? -14.941 4.586 4.843 1.00 87.31 148 THR A CA 1
ATOM 1156 C C . THR A 1 148 ? -14.183 5.793 5.370 1.00 87.31 148 THR A C 1
ATOM 1158 O O . THR A 1 148 ? -12.955 5.832 5.335 1.00 87.31 148 THR A O 1
ATOM 1161 N N . TYR A 1 149 ? -14.913 6.760 5.919 1.00 89.25 149 TYR A N 1
ATOM 1162 C CA . TYR A 1 149 ? -14.323 7.886 6.634 1.00 89.25 149 TYR A CA 1
ATOM 1163 C C . TYR A 1 149 ? -14.211 7.582 8.131 1.00 89.25 149 TYR A C 1
ATOM 1165 O O . TYR A 1 149 ? -15.147 7.070 8.748 1.00 89.25 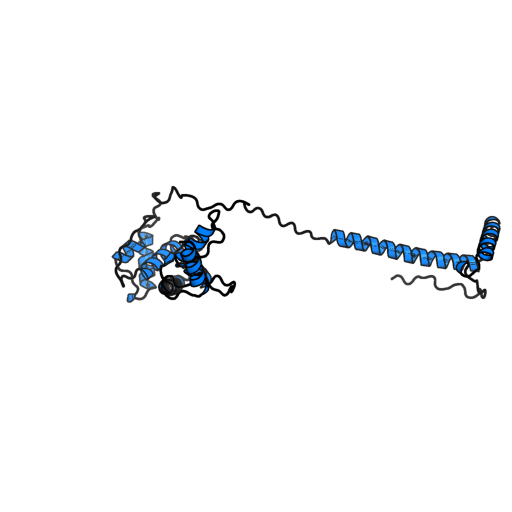149 TYR A O 1
ATOM 1173 N N . VAL A 1 150 ? -13.057 7.896 8.722 1.00 89.94 150 VAL A N 1
ATOM 1174 C CA . VAL A 1 150 ? -12.748 7.573 10.120 1.00 89.94 150 VAL A CA 1
ATOM 1175 C C . VAL A 1 150 ? -12.244 8.815 10.835 1.00 89.94 150 VAL A C 1
ATOM 1177 O O . VAL A 1 150 ? -11.190 9.354 10.503 1.00 89.94 150 VAL A O 1
ATOM 1180 N N . ILE A 1 151 ? -12.973 9.229 11.868 1.00 89.25 151 ILE A N 1
ATOM 1181 C CA . ILE A 1 151 ? -12.557 10.302 12.773 1.00 89.25 151 ILE A CA 1
ATOM 1182 C C . ILE A 1 151 ? -11.803 9.664 13.935 1.00 89.25 151 ILE A C 1
ATOM 1184 O O . ILE A 1 151 ? -12.367 8.869 14.686 1.00 89.25 151 ILE A O 1
ATOM 1188 N N . ALA A 1 152 ? -10.522 9.997 14.088 1.00 87.88 152 ALA A N 1
ATOM 1189 C CA . ALA A 1 152 ? -9.690 9.412 15.131 1.00 87.88 152 ALA A CA 1
ATOM 1190 C C . ALA A 1 152 ? -8.680 10.415 15.701 1.00 87.88 152 ALA A C 1
ATOM 1192 O O . ALA A 1 152 ? -7.810 10.932 14.990 1.00 87.88 152 ALA A O 1
ATOM 1193 N N . GLY A 1 153 ? -8.754 10.619 17.019 1.00 88.06 153 GLY A N 1
ATOM 1194 C CA . GLY A 1 153 ? -7.835 11.468 17.776 1.00 88.06 153 GLY A CA 1
ATOM 1195 C C . GLY A 1 153 ? -6.383 10.973 17.765 1.00 88.06 153 GLY A C 1
ATOM 1196 O O . GLY A 1 153 ? -6.056 9.885 17.266 1.00 88.06 153 GLY A O 1
ATOM 1197 N N . ALA A 1 154 ? -5.476 11.791 18.300 1.00 85.38 154 ALA A N 1
ATOM 1198 C CA . ALA A 1 154 ? -4.096 11.377 18.543 1.00 85.38 154 ALA A CA 1
ATOM 1199 C C . ALA A 1 154 ? -4.068 10.154 19.479 1.00 85.38 154 ALA A C 1
ATOM 1201 O O . ALA A 1 154 ? -4.884 10.045 20.387 1.00 85.38 154 ALA A O 1
ATOM 1202 N N . GLY A 1 155 ? -3.184 9.189 19.212 1.00 83.00 155 GLY A N 1
ATOM 1203 C CA . GLY A 1 155 ? -3.075 7.970 20.024 1.00 83.00 155 GLY A CA 1
ATOM 1204 C C . GLY A 1 155 ? -4.200 6.934 19.859 1.00 83.00 155 GLY A C 1
ATOM 1205 O O . GLY A 1 155 ? -4.073 5.837 20.382 1.00 83.00 155 GLY A O 1
ATOM 1206 N N . ALA A 1 156 ? -5.250 7.194 19.071 1.00 85.50 156 ALA A N 1
ATOM 1207 C CA . ALA A 1 156 ? -6.396 6.282 18.909 1.00 85.50 156 ALA A CA 1
ATOM 1208 C C . ALA A 1 156 ? -6.103 4.960 18.148 1.00 85.50 156 ALA A C 1
ATOM 1210 O O . ALA A 1 156 ? -7.027 4.243 17.767 1.00 85.50 156 ALA A O 1
ATOM 1211 N N . GLY A 1 157 ? -4.835 4.639 17.867 1.00 87.12 157 GLY A N 1
ATOM 1212 C CA . GLY A 1 157 ? -4.446 3.400 17.180 1.00 87.12 157 GLY A CA 1
ATOM 1213 C C . GLY A 1 157 ? -4.797 3.347 15.687 1.00 87.12 157 GLY A C 1
ATOM 1214 O O . GLY A 1 157 ? -5.061 2.266 15.160 1.00 87.12 157 GLY A O 1
ATOM 1215 N N . LYS A 1 158 ? -4.797 4.500 14.997 1.00 89.81 158 LYS A N 1
ATOM 1216 C CA . LYS A 1 158 ? -5.098 4.617 13.553 1.00 89.81 158 LYS A CA 1
ATOM 1217 C C . LYS A 1 158 ? -4.267 3.661 12.694 1.00 89.81 158 LYS A C 1
ATOM 1219 O O . LYS A 1 158 ? -4.826 2.873 11.940 1.00 89.81 158 LYS A O 1
ATOM 1224 N N . SER A 1 159 ? -2.943 3.714 12.843 1.00 89.81 159 SER A N 1
ATOM 1225 C CA . SER A 1 159 ? -2.015 2.898 12.055 1.00 89.81 159 SER A CA 1
ATOM 1226 C C . SER A 1 159 ? -2.237 1.407 12.297 1.00 89.81 159 SER A C 1
ATOM 1228 O O . SER A 1 159 ? -2.371 0.652 11.345 1.00 89.81 159 SER A O 1
ATOM 1230 N N . THR A 1 160 ? -2.368 0.994 13.561 1.00 91.25 160 THR A N 1
ATOM 1231 C CA . THR A 1 160 ? -2.605 -0.409 13.937 1.00 91.25 160 THR A CA 1
ATOM 1232 C C . THR A 1 160 ? -3.920 -0.937 13.366 1.00 91.25 160 THR A C 1
ATOM 1234 O O . THR A 1 160 ? -3.960 -2.026 12.800 1.00 91.25 160 THR A O 1
ATOM 1237 N N . SER A 1 161 ? -4.991 -0.143 13.449 1.00 94.19 161 SER A N 1
ATOM 1238 C CA . SER A 1 161 ? -6.301 -0.520 12.902 1.00 94.19 161 SER A CA 1
ATOM 1239 C C . SER A 1 161 ? -6.259 -0.649 11.378 1.00 94.19 161 SER A C 1
ATOM 1241 O O . SER A 1 161 ? -6.856 -1.563 10.815 1.00 94.19 161 SER A O 1
ATOM 1243 N N . LEU A 1 162 ? -5.516 0.233 10.701 1.00 95.12 162 LEU A N 1
ATOM 1244 C CA . LEU A 1 162 ? -5.348 0.173 9.252 1.00 95.12 162 LEU A CA 1
ATOM 1245 C C . LEU A 1 162 ? -4.500 -1.036 8.820 1.00 95.12 162 LEU A C 1
ATOM 1247 O O . LEU A 1 162 ? -4.856 -1.692 7.848 1.00 95.12 162 LEU A O 1
ATOM 1251 N N . VAL A 1 163 ? -3.444 -1.387 9.564 1.00 96.00 163 VAL A N 1
ATOM 1252 C CA . VAL A 1 163 ? -2.657 -2.615 9.330 1.00 96.00 163 VAL A CA 1
ATOM 1253 C C . VAL A 1 163 ? -3.538 -3.861 9.444 1.00 96.00 163 VAL A C 1
ATOM 1255 O O . VAL A 1 163 ? -3.512 -4.712 8.559 1.00 96.00 163 VAL A O 1
ATOM 1258 N N . LEU A 1 164 ? -4.384 -3.947 10.473 1.00 96.62 164 LEU A N 1
ATOM 1259 C CA . LEU A 1 164 ? -5.328 -5.060 10.618 1.00 96.62 164 LEU A CA 1
ATOM 1260 C C . LEU A 1 164 ? -6.378 -5.104 9.505 1.00 96.62 164 LEU A C 1
ATOM 1262 O O . LEU A 1 164 ? -6.815 -6.186 9.114 1.00 96.62 164 LEU A O 1
ATOM 1266 N N . ARG A 1 165 ? -6.763 -3.950 8.953 1.00 95.88 165 ARG A N 1
ATOM 1267 C CA . ARG A 1 165 ? -7.636 -3.905 7.776 1.00 95.88 165 ARG A CA 1
ATOM 1268 C C . ARG A 1 165 ? -6.928 -4.389 6.507 1.00 95.88 165 ARG A C 1
ATOM 1270 O O . ARG A 1 165 ? -7.549 -5.084 5.714 1.00 95.88 165 ARG A O 1
ATOM 1277 N N . ILE A 1 166 ? -5.643 -4.097 6.325 1.00 95.94 166 ILE A N 1
ATOM 1278 C CA . ILE A 1 166 ? -4.854 -4.661 5.214 1.00 95.94 166 ILE A CA 1
ATOM 1279 C C . ILE A 1 166 ? -4.737 -6.179 5.369 1.00 95.94 166 ILE A C 1
ATOM 1281 O O . ILE A 1 166 ? -4.942 -6.912 4.406 1.00 95.94 166 ILE A O 1
ATOM 1285 N N . LEU A 1 167 ? -4.482 -6.657 6.589 1.00 96.38 167 LEU A N 1
ATOM 1286 C CA . LEU A 1 167 ? -4.435 -8.084 6.899 1.00 96.38 167 LEU A CA 1
ATOM 1287 C C . LEU A 1 167 ? -5.772 -8.778 6.592 1.00 96.38 167 LEU A C 1
ATOM 1289 O O . LEU A 1 167 ? -5.770 -9.844 5.984 1.00 96.38 167 LEU A O 1
ATOM 1293 N N . LEU A 1 168 ? -6.906 -8.173 6.968 1.00 95.81 168 LEU A N 1
ATOM 1294 C CA . LEU A 1 168 ? -8.248 -8.630 6.586 1.00 95.81 168 LEU A CA 1
ATOM 1295 C C . LEU A 1 168 ? -8.353 -8.816 5.066 1.00 95.81 168 LEU A C 1
ATOM 1297 O O . LEU A 1 168 ? -8.720 -9.894 4.602 1.00 95.81 168 LEU A O 1
ATOM 1301 N N . LEU A 1 169 ? -8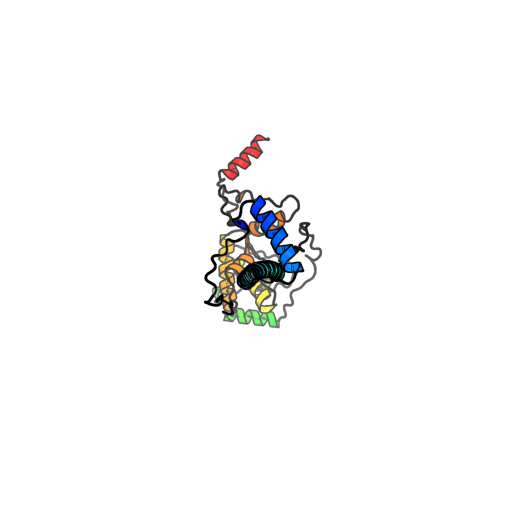.046 -7.766 4.303 1.00 94.75 169 LEU A N 1
ATOM 1302 C CA . LEU A 1 169 ? -8.173 -7.779 2.847 1.00 94.75 169 LEU A CA 1
ATOM 1303 C C . LEU A 1 169 ? -7.259 -8.848 2.231 1.00 94.75 169 LEU A C 1
ATOM 1305 O O . LEU A 1 169 ? -7.709 -9.660 1.429 1.00 94.75 169 LEU A O 1
ATOM 1309 N N . HIS A 1 170 ? -5.999 -8.908 2.650 1.00 95.44 170 HIS A N 1
ATOM 1310 C CA . HIS A 1 170 ? -5.035 -9.826 2.059 1.00 95.44 170 HIS A CA 1
ATOM 1311 C C . HIS A 1 170 ? -5.219 -11.278 2.512 1.00 95.44 170 HIS A C 1
ATOM 1313 O O . HIS A 1 170 ? -5.455 -12.162 1.695 1.00 95.44 170 HIS A O 1
ATOM 1319 N N . HIS A 1 171 ? -5.115 -11.541 3.816 1.00 96.06 171 HIS A N 1
ATOM 1320 C CA . HIS A 1 171 ? -5.066 -12.906 4.342 1.00 96.06 171 HIS A CA 1
ATOM 1321 C C . HIS A 1 171 ? -6.437 -13.594 4.315 1.00 96.06 171 HIS A C 1
ATOM 1323 O O . HIS A 1 171 ? -6.509 -14.793 4.066 1.00 96.06 171 HIS A O 1
ATOM 1329 N N . TYR A 1 172 ? -7.520 -12.858 4.581 1.00 95.62 172 TYR A N 1
ATOM 1330 C CA . TYR A 1 172 ? -8.848 -13.460 4.739 1.00 95.62 172 TYR A CA 1
ATOM 1331 C C . TYR A 1 172 ? -9.727 -13.343 3.496 1.00 95.62 172 TYR A C 1
ATOM 1333 O O . TYR A 1 172 ? -10.543 -14.230 3.259 1.00 95.62 172 TYR A O 1
ATOM 1341 N N . LEU A 1 173 ? -9.581 -12.266 2.720 1.00 93.50 173 LEU A N 1
ATOM 1342 C CA . LEU A 1 173 ? -10.358 -12.045 1.496 1.00 93.50 173 LEU A CA 1
ATOM 1343 C C . LEU A 1 173 ? -9.553 -12.293 0.211 1.00 93.50 173 LEU A C 1
ATOM 1345 O O . LEU A 1 173 ? -10.139 -12.302 -0.866 1.00 93.50 173 LEU A O 1
ATOM 1349 N N . GLY A 1 174 ? -8.243 -12.535 0.312 1.00 92.88 174 GLY A N 1
ATOM 1350 C CA . GLY A 1 174 ? -7.406 -12.924 -0.825 1.00 92.88 174 GLY A CA 1
ATOM 1351 C C . GLY A 1 174 ? -7.038 -11.783 -1.774 1.00 92.88 174 GLY A C 1
ATOM 1352 O O . GLY A 1 174 ? -6.595 -12.053 -2.886 1.00 92.88 174 GLY A O 1
ATOM 1353 N N . PHE A 1 175 ? -7.203 -10.518 -1.371 1.00 92.31 175 PHE A N 1
ATOM 1354 C CA . PHE A 1 175 ? -6.760 -9.389 -2.191 1.00 92.31 175 PHE A CA 1
ATOM 1355 C C . PHE A 1 175 ? -5.236 -9.378 -2.318 1.00 92.31 175 PHE A C 1
ATOM 1357 O O . PHE A 1 175 ? -4.511 -9.517 -1.330 1.00 92.31 175 PHE A O 1
ATOM 1364 N N . GLU A 1 176 ? -4.730 -9.165 -3.527 1.00 92.50 176 GLU A N 1
ATOM 1365 C CA . GLU A 1 176 ? -3.293 -9.074 -3.756 1.00 92.50 176 GLU A CA 1
ATOM 1366 C C . GLU A 1 176 ? -2.709 -7.778 -3.156 1.00 92.50 176 GLU A C 1
ATOM 1368 O O . GLU A 1 176 ? -3.300 -6.700 -3.245 1.00 92.50 176 GLU A O 1
ATOM 1373 N N . LEU A 1 177 ? -1.520 -7.860 -2.542 1.00 91.06 177 LEU A N 1
ATOM 1374 C CA . LEU A 1 177 ? -0.865 -6.691 -1.929 1.00 91.06 177 LEU A CA 1
ATOM 1375 C C . LEU A 1 177 ? -0.478 -5.619 -2.958 1.00 91.06 177 LEU A C 1
ATOM 1377 O O . LEU A 1 177 ? -0.512 -4.433 -2.646 1.00 91.06 177 LEU A O 1
ATOM 1381 N N . ASN A 1 178 ? -0.137 -6.029 -4.180 1.00 88.50 178 ASN A N 1
ATOM 1382 C CA . ASN A 1 178 ? 0.200 -5.151 -5.309 1.00 88.50 178 ASN A CA 1
ATOM 1383 C C . ASN A 1 178 ? -0.991 -4.285 -5.784 1.00 88.50 178 ASN A C 1
ATOM 1385 O O . ASN A 1 178 ? -0.772 -3.240 -6.393 1.00 88.50 178 ASN A O 1
ATOM 1389 N N . ALA A 1 179 ? -2.229 -4.693 -5.490 1.00 87.81 179 ALA A N 1
ATOM 1390 C CA . ALA A 1 179 ? -3.456 -3.989 -5.845 1.00 87.81 179 ALA A CA 1
ATOM 1391 C C . ALA A 1 179 ? -3.863 -2.957 -4.781 1.00 87.81 179 ALA A C 1
ATOM 1393 O O . ALA A 1 179 ? -4.812 -2.199 -4.973 1.00 87.81 179 ALA A O 1
ATOM 1394 N N . MET A 1 180 ? -3.151 -2.911 -3.651 1.00 91.69 180 MET A N 1
ATOM 1395 C CA . MET A 1 180 ? -3.400 -1.967 -2.569 1.00 91.69 180 MET A CA 1
ATOM 1396 C C . MET A 1 180 ? -2.361 -0.845 -2.567 1.00 91.69 180 MET A C 1
ATOM 1398 O O . MET A 1 180 ? -1.222 -0.987 -3.007 1.00 91.69 180 MET A O 1
ATOM 1402 N N . THR A 1 181 ? -2.750 0.319 -2.054 1.00 91.62 181 THR A N 1
ATOM 1403 C CA . THR A 1 181 ? -1.829 1.433 -1.809 1.00 91.62 181 THR A CA 1
ATOM 1404 C C . THR A 1 181 ? -2.225 2.130 -0.520 1.00 91.62 181 THR A C 1
ATOM 1406 O O . THR A 1 181 ? -3.374 2.527 -0.339 1.00 91.62 181 THR A O 1
ATOM 1409 N N . VAL A 1 182 ? -1.256 2.307 0.371 1.00 93.31 182 VAL A N 1
ATOM 1410 C CA . VAL A 1 182 ? -1.401 3.076 1.605 1.00 93.31 182 VAL A CA 1
ATOM 1411 C C . VAL A 1 182 ? -0.636 4.374 1.438 1.00 93.31 182 VAL A C 1
ATOM 1413 O O . VAL A 1 182 ? 0.565 4.362 1.167 1.00 93.31 182 VAL A O 1
ATOM 1416 N N . VAL A 1 183 ? -1.326 5.497 1.619 1.00 91.25 183 VAL A N 1
ATOM 1417 C CA . VAL A 1 183 ? -0.716 6.823 1.519 1.00 91.25 183 VAL A CA 1
ATOM 1418 C C . VAL A 1 183 ? -0.592 7.438 2.906 1.00 91.25 183 VAL A C 1
ATOM 1420 O O . VAL A 1 183 ? -1.575 7.560 3.634 1.00 91.25 183 VAL A O 1
ATOM 1423 N N . THR A 1 184 ? 0.621 7.846 3.268 1.00 89.94 184 THR A N 1
ATOM 1424 C CA . THR A 1 184 ? 0.909 8.553 4.522 1.00 89.94 184 THR A CA 1
ATOM 1425 C C . THR A 1 184 ? 1.476 9.941 4.252 1.00 89.94 184 THR A C 1
ATOM 1427 O O . THR A 1 184 ? 2.042 10.208 3.192 1.00 89.94 184 THR A O 1
ATOM 1430 N N . PHE A 1 185 ? 1.350 10.840 5.228 1.00 81.88 185 PHE A N 1
ATOM 1431 C CA . PHE A 1 185 ? 1.794 12.222 5.060 1.00 81.88 185 PHE A CA 1
ATOM 1432 C C . PHE A 1 185 ? 3.297 12.409 5.301 1.00 81.88 185 PHE A C 1
ATOM 1434 O O . PHE A 1 185 ? 3.976 13.034 4.493 1.00 81.88 185 PHE A O 1
ATOM 1441 N N . THR A 1 186 ? 3.829 11.834 6.385 1.00 82.69 186 THR A N 1
ATOM 1442 C CA . THR A 1 186 ? 5.237 12.009 6.782 1.00 82.69 186 THR A CA 1
ATOM 1443 C C . THR A 1 186 ? 6.063 10.738 6.597 1.00 82.69 186 THR A C 1
ATOM 1445 O O . THR A 1 186 ? 5.526 9.624 6.551 1.00 82.69 186 THR A O 1
ATOM 1448 N N . ARG A 1 187 ? 7.390 10.899 6.516 1.00 80.94 187 ARG A N 1
ATOM 1449 C CA . ARG A 1 187 ? 8.362 9.804 6.343 1.00 80.94 187 ARG A CA 1
ATOM 1450 C C . ARG A 1 187 ? 8.452 8.924 7.584 1.00 80.94 187 ARG A C 1
ATOM 1452 O O . ARG A 1 187 ? 8.549 7.705 7.487 1.00 80.94 187 ARG A O 1
ATOM 1459 N N . GLU A 1 188 ? 8.374 9.543 8.750 1.00 86.50 188 GLU A N 1
ATOM 1460 C CA . GLU A 1 188 ? 8.415 8.883 10.049 1.00 86.50 188 GLU A CA 1
ATOM 1461 C C . GLU A 1 188 ? 7.183 7.995 10.206 1.00 86.50 188 GLU A C 1
ATOM 1463 O O . GLU A 1 188 ? 7.310 6.821 10.548 1.00 86.50 188 GLU A O 1
ATOM 1468 N N .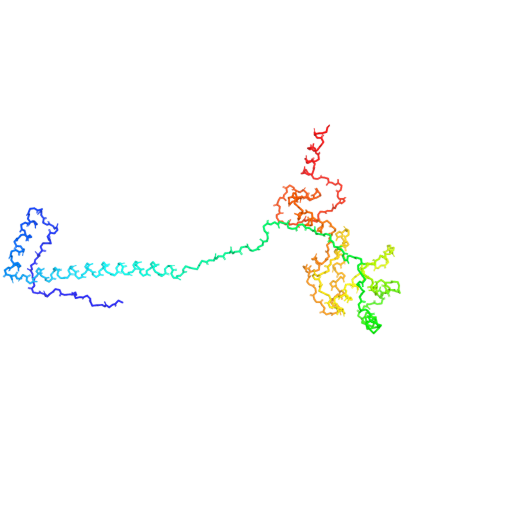 SER A 1 189 ? 6.007 8.520 9.837 1.00 88.50 189 SER A N 1
ATOM 1469 C CA . SER A 1 189 ? 4.761 7.750 9.827 1.00 88.50 189 SER A CA 1
ATOM 1470 C C . SER A 1 189 ? 4.829 6.588 8.837 1.00 88.50 189 SER A C 1
ATOM 1472 O O . SER A 1 189 ? 4.382 5.495 9.166 1.00 88.50 189 SER A O 1
ATOM 1474 N N . ARG A 1 190 ? 5.424 6.789 7.649 1.00 91.00 190 ARG A N 1
ATOM 1475 C CA . ARG A 1 190 ? 5.656 5.719 6.662 1.00 91.00 190 ARG A CA 1
ATOM 1476 C C . ARG A 1 190 ? 6.527 4.606 7.242 1.00 91.00 190 ARG A C 1
ATOM 1478 O O . ARG A 1 190 ? 6.173 3.437 7.133 1.00 91.00 190 ARG A O 1
ATOM 1485 N N . LYS A 1 191 ? 7.660 4.960 7.857 1.00 91.56 191 LYS A N 1
ATOM 1486 C CA . LYS A 1 191 ? 8.608 3.996 8.432 1.00 91.56 191 LYS A CA 1
ATOM 1487 C C . LYS A 1 191 ? 7.977 3.201 9.577 1.00 91.56 191 LYS A C 1
ATOM 1489 O O . LYS A 1 191 ? 8.064 1.978 9.577 1.00 91.56 191 LYS A O 1
ATOM 1494 N N . ASP A 1 192 ? 7.314 3.888 10.506 1.00 91.94 192 ASP A N 1
ATOM 1495 C CA . ASP A 1 192 ? 6.591 3.255 11.616 1.00 91.94 192 ASP A CA 1
ATOM 1496 C C . ASP A 1 192 ? 5.483 2.319 11.107 1.00 91.94 192 ASP A C 1
ATOM 1498 O O . ASP A 1 192 ? 5.343 1.195 11.586 1.00 91.94 192 ASP A O 1
ATOM 1502 N N . PHE A 1 193 ? 4.738 2.740 10.081 1.00 94.88 193 PHE A N 1
ATOM 1503 C CA . PHE A 1 193 ? 3.692 1.920 9.476 1.00 94.88 193 PHE A CA 1
ATOM 1504 C C . PHE A 1 193 ? 4.248 0.661 8.803 1.00 94.88 193 PHE A C 1
ATOM 1506 O O . PHE A 1 193 ? 3.704 -0.420 9.004 1.00 94.88 193 PHE A O 1
ATOM 1513 N N . ILE A 1 194 ? 5.329 0.785 8.024 1.00 94.81 194 ILE A N 1
ATOM 1514 C CA . ILE A 1 194 ? 5.973 -0.348 7.344 1.00 94.81 194 ILE A CA 1
ATOM 1515 C C . ILE A 1 194 ? 6.444 -1.392 8.354 1.00 94.81 194 ILE A C 1
ATOM 1517 O O . ILE A 1 194 ? 6.168 -2.573 8.166 1.00 94.81 194 ILE A O 1
ATOM 1521 N N . ASN A 1 195 ? 7.111 -0.963 9.426 1.00 94.75 195 ASN A N 1
ATOM 1522 C CA . ASN A 1 195 ? 7.593 -1.880 10.456 1.00 94.75 195 ASN A CA 1
ATOM 1523 C C . ASN A 1 195 ? 6.421 -2.639 11.094 1.00 94.75 195 ASN A C 1
ATOM 1525 O O . ASN A 1 195 ? 6.411 -3.864 11.091 1.00 94.75 195 ASN A O 1
ATOM 1529 N N . LYS A 1 196 ? 5.370 -1.919 11.514 1.00 94.56 196 LYS A N 1
ATOM 1530 C CA . LYS A 1 196 ? 4.157 -2.536 12.075 1.00 94.56 196 LYS A CA 1
ATOM 1531 C C . LYS A 1 196 ? 3.478 -3.495 11.105 1.00 94.56 196 LYS A C 1
ATOM 1533 O O . LYS A 1 196 ? 2.969 -4.526 11.531 1.00 94.56 196 LYS A O 1
ATOM 1538 N N . LEU A 1 197 ? 3.438 -3.156 9.819 1.00 96.00 197 LEU A N 1
ATOM 1539 C CA . LEU A 1 197 ? 2.863 -4.022 8.801 1.00 96.00 197 LEU A CA 1
ATOM 1540 C C . LEU A 1 197 ? 3.652 -5.329 8.684 1.00 96.00 197 LEU A C 1
ATOM 1542 O O . LEU A 1 197 ? 3.039 -6.389 8.693 1.00 96.00 197 LEU A O 1
ATOM 1546 N N . ILE A 1 198 ? 4.982 -5.258 8.595 1.00 95.94 198 ILE A N 1
ATOM 1547 C CA . ILE A 1 198 ? 5.849 -6.441 8.511 1.00 95.94 198 ILE A CA 1
ATOM 1548 C C . ILE A 1 198 ? 5.672 -7.311 9.759 1.00 95.94 198 ILE A C 1
ATOM 1550 O O . ILE A 1 198 ? 5.403 -8.504 9.629 1.00 95.94 198 ILE A O 1
ATOM 1554 N N . ASP A 1 199 ? 5.736 -6.706 10.947 1.00 95.00 199 ASP A N 1
ATOM 1555 C CA . ASP A 1 199 ? 5.612 -7.414 12.224 1.00 95.00 199 ASP A CA 1
ATOM 1556 C C . ASP A 1 199 ? 4.261 -8.136 12.336 1.00 95.00 199 ASP A C 1
ATOM 1558 O O . ASP A 1 199 ? 4.205 -9.322 12.655 1.00 95.00 199 ASP A O 1
ATOM 1562 N N . VAL A 1 200 ? 3.157 -7.446 12.026 1.00 95.44 200 VAL A N 1
ATOM 1563 C CA . VAL A 1 200 ? 1.812 -8.034 12.100 1.00 95.44 200 VAL A CA 1
ATOM 1564 C C . VAL A 1 200 ? 1.611 -9.107 11.033 1.00 95.44 200 VAL A C 1
ATOM 1566 O O . VAL A 1 200 ? 1.064 -10.160 11.337 1.00 95.44 200 VAL A O 1
ATOM 1569 N N . MET A 1 201 ? 2.061 -8.891 9.797 1.00 95.75 201 MET A N 1
ATOM 1570 C CA . MET A 1 201 ? 1.927 -9.885 8.723 1.00 95.75 201 MET A CA 1
ATOM 1571 C C . MET A 1 201 ? 2.715 -11.164 9.042 1.00 95.75 201 MET A C 1
ATOM 1573 O O . MET A 1 201 ? 2.210 -12.265 8.804 1.00 95.75 201 MET A O 1
ATOM 1577 N N . ALA A 1 202 ? 3.885 -11.038 9.677 1.00 96.12 202 ALA A N 1
ATOM 1578 C CA . ALA A 1 202 ? 4.692 -12.174 10.116 1.00 96.12 202 ALA A CA 1
ATOM 1579 C C . ALA A 1 202 ? 3.964 -13.059 11.144 1.00 96.12 202 ALA A C 1
ATOM 1581 O O . ALA A 1 202 ? 4.063 -14.284 11.067 1.00 96.12 202 ALA A O 1
ATOM 1582 N N . LEU A 1 203 ? 3.147 -12.485 12.040 1.00 96.06 203 LEU A N 1
ATOM 1583 C CA . LEU A 1 203 ? 2.305 -13.260 12.972 1.00 96.06 203 LEU A CA 1
ATOM 1584 C C . LEU A 1 203 ? 1.275 -14.147 12.242 1.00 96.06 203 LEU A C 1
ATOM 1586 O O . LEU A 1 203 ? 0.815 -15.163 12.773 1.00 96.06 203 LEU A O 1
ATOM 1590 N N . TRP A 1 204 ? 0.910 -13.795 11.008 1.00 95.69 204 TRP A N 1
ATOM 1591 C CA . TRP A 1 204 ? 0.052 -14.595 10.128 1.00 95.69 204 TRP A CA 1
ATOM 1592 C C . TRP A 1 204 ? 0.817 -15.488 9.148 1.00 95.69 204 TRP A C 1
ATOM 1594 O O . TRP A 1 204 ? 0.191 -16.121 8.302 1.00 95.69 204 TRP A O 1
ATOM 1604 N N . GLY A 1 205 ? 2.138 -15.607 9.306 1.00 94.06 205 GLY A N 1
ATOM 1605 C CA . GLY A 1 205 ? 2.992 -16.454 8.473 1.00 94.06 205 GLY A CA 1
ATOM 1606 C C . GLY A 1 205 ? 3.362 -15.829 7.128 1.00 94.06 205 GLY A C 1
ATOM 1607 O O . GLY A 1 205 ? 3.931 -16.511 6.281 1.00 94.06 205 GLY A O 1
ATOM 1608 N N . HIS A 1 206 ? 3.060 -14.545 6.923 1.00 94.25 206 HIS A N 1
ATOM 1609 C CA . HIS A 1 206 ? 3.406 -13.827 5.701 1.00 94.25 206 HIS A CA 1
ATOM 1610 C C . HIS A 1 206 ? 4.765 -13.147 5.852 1.00 94.25 206 HIS A C 1
ATOM 1612 O O . HIS A 1 206 ? 4.924 -12.218 6.644 1.00 94.25 206 HIS A O 1
ATOM 1618 N N . THR A 1 207 ? 5.749 -13.581 5.068 1.00 92.19 207 THR A N 1
ATOM 1619 C CA . THR A 1 207 ? 7.075 -12.955 5.013 1.00 92.19 207 THR A CA 1
ATOM 1620 C C . THR A 1 207 ? 7.065 -11.807 4.011 1.00 92.19 207 THR A C 1
ATOM 1622 O O . THR A 1 207 ? 7.296 -12.006 2.819 1.00 92.19 207 THR A O 1
ATOM 1625 N N . LEU A 1 208 ? 6.766 -10.601 4.489 1.00 91.56 208 LEU A N 1
ATOM 1626 C CA . LEU A 1 208 ? 6.746 -9.409 3.648 1.00 91.56 208 LEU A CA 1
ATOM 1627 C C . LEU A 1 208 ? 8.158 -8.830 3.508 1.00 91.56 208 LEU A C 1
ATOM 1629 O O . LEU A 1 208 ? 8.758 -8.392 4.490 1.00 91.56 208 LEU A O 1
ATOM 1633 N N . GLU A 1 209 ? 8.684 -8.787 2.285 1.00 91.19 209 GLU A N 1
ATOM 1634 C CA . GLU A 1 209 ? 9.974 -8.145 2.041 1.00 91.19 209 GLU A CA 1
ATOM 1635 C C . GLU A 1 209 ? 9.894 -6.629 2.254 1.00 91.19 209 GLU A C 1
ATOM 1637 O O . GLU A 1 209 ? 8.908 -5.972 1.907 1.00 91.19 209 GLU A O 1
ATOM 1642 N N . GLN A 1 210 ? 10.994 -6.032 2.724 1.00 89.00 210 GLN A N 1
ATOM 1643 C CA . GLN A 1 210 ? 11.081 -4.584 2.932 1.00 89.00 210 GLN A CA 1
ATOM 1644 C C . GLN A 1 210 ? 10.741 -3.787 1.663 1.00 89.00 210 GLN A C 1
ATOM 1646 O O . GLN A 1 210 ? 10.152 -2.708 1.742 1.00 89.00 210 GLN A O 1
ATOM 1651 N N . LYS A 1 211 ? 11.123 -4.306 0.490 1.00 89.19 211 LYS A N 1
ATOM 1652 C CA . LYS A 1 211 ? 10.827 -3.689 -0.805 1.00 89.19 211 LYS A CA 1
ATOM 1653 C C . LYS A 1 211 ? 9.323 -3.683 -1.082 1.00 89.19 211 LYS A C 1
ATOM 1655 O O . LYS A 1 211 ? 8.765 -2.619 -1.323 1.00 89.19 211 LYS A O 1
ATOM 1660 N N . GLN A 1 212 ? 8.665 -4.832 -0.935 1.00 89.69 212 GLN A N 1
ATOM 1661 C CA . GLN A 1 212 ? 7.217 -4.966 -1.120 1.00 89.69 212 GLN A CA 1
ATOM 1662 C C . GLN A 1 212 ? 6.438 -4.045 -0.170 1.00 89.69 212 GLN A C 1
ATOM 1664 O O . GLN A 1 212 ? 5.518 -3.344 -0.591 1.00 89.69 212 GLN A O 1
ATOM 1669 N N . ALA A 1 213 ? 6.853 -3.960 1.097 1.00 91.31 213 ALA A N 1
ATOM 1670 C CA . ALA A 1 213 ? 6.229 -3.062 2.067 1.00 91.31 213 ALA A CA 1
ATOM 1671 C C . ALA A 1 213 ? 6.398 -1.573 1.697 1.00 91.31 213 ALA A C 1
ATOM 1673 O O . ALA A 1 213 ? 5.473 -0.779 1.874 1.00 91.31 213 ALA A O 1
ATOM 1674 N N . ARG A 1 214 ? 7.562 -1.182 1.156 1.00 89.94 214 ARG A N 1
ATOM 1675 C CA . ARG A 1 214 ? 7.822 0.189 0.672 1.00 89.94 214 ARG A CA 1
ATOM 1676 C C . ARG A 1 214 ? 7.033 0.544 -0.580 1.00 89.94 214 ARG A C 1
ATOM 1678 O O . ARG A 1 214 ? 6.726 1.724 -0.758 1.00 89.94 214 ARG A O 1
ATOM 1685 N N . ASP A 1 215 ? 6.739 -0.439 -1.423 1.00 88.06 215 ASP A N 1
ATOM 1686 C CA . ASP A 1 215 ? 5.927 -0.250 -2.621 1.00 88.06 215 ASP A CA 1
ATOM 1687 C C . ASP A 1 215 ? 4.444 -0.076 -2.281 1.00 88.06 215 ASP A C 1
ATOM 1689 O O . ASP A 1 215 ? 3.781 0.755 -2.907 1.00 88.06 215 ASP A O 1
ATOM 1693 N N . LEU A 1 216 ? 3.964 -0.792 -1.260 1.00 91.81 216 LEU A N 1
ATOM 1694 C CA . LEU A 1 216 ? 2.606 -0.687 -0.729 1.00 91.81 216 LEU A CA 1
ATOM 1695 C C . LEU A 1 216 ? 2.374 0.622 0.043 1.00 91.81 216 LEU A C 1
ATOM 1697 O O . LEU A 1 216 ? 1.320 1.240 -0.101 1.00 91.81 216 LEU A O 1
ATOM 1701 N N . VAL A 1 217 ? 3.338 1.050 0.867 1.00 92.31 217 VAL A N 1
ATOM 1702 C CA . VAL A 1 217 ? 3.207 2.227 1.742 1.00 92.31 217 VAL A CA 1
ATOM 1703 C C . VAL A 1 217 ? 4.061 3.374 1.215 1.00 92.31 217 VAL A C 1
ATOM 1705 O O . VAL A 1 217 ? 5.292 3.375 1.329 1.00 92.31 217 VAL A O 1
ATOM 1708 N N . ARG A 1 218 ? 3.395 4.389 0.667 1.00 88.12 218 ARG A N 1
ATOM 1709 C CA . ARG A 1 218 ? 4.012 5.523 -0.025 1.00 88.12 218 ARG A CA 1
ATOM 1710 C C . ARG A 1 218 ? 3.646 6.850 0.628 1.00 88.12 218 ARG A C 1
ATOM 1712 O O . ARG A 1 218 ? 2.611 6.985 1.277 1.00 88.12 218 ARG A O 1
ATOM 1719 N N . THR A 1 219 ? 4.498 7.855 0.451 1.00 85.12 219 THR A N 1
ATOM 1720 C CA . THR A 1 219 ? 4.116 9.239 0.763 1.00 85.12 219 THR A CA 1
ATOM 1721 C C . THR A 1 219 ? 3.230 9.790 -0.351 1.00 85.12 219 THR A C 1
ATOM 1723 O O . THR A 1 219 ? 3.326 9.340 -1.497 1.00 85.12 219 THR A O 1
ATOM 1726 N N . PHE A 1 220 ? 2.392 10.785 -0.048 1.00 79.31 220 PHE A N 1
ATOM 1727 C CA . PHE A 1 220 ? 1.543 11.431 -1.060 1.00 79.31 220 PHE A CA 1
ATOM 1728 C C . PHE A 1 220 ? 2.355 11.921 -2.273 1.00 79.31 220 PHE A C 1
ATOM 1730 O O . PHE A 1 220 ? 2.030 11.583 -3.411 1.00 79.31 220 PHE A O 1
ATOM 1737 N N . HIS A 1 221 ? 3.471 12.613 -2.023 1.00 72.88 221 HIS A N 1
ATOM 1738 C CA . HIS A 1 221 ? 4.372 13.138 -3.055 1.00 72.88 221 HIS A CA 1
ATOM 1739 C C . HIS A 1 221 ? 4.928 12.034 -3.967 1.00 72.88 221 HIS A C 1
ATOM 1741 O O . HIS A 1 221 ? 4.859 12.139 -5.193 1.00 72.88 221 HIS A O 1
ATOM 1747 N N . SER A 1 222 ? 5.382 10.920 -3.385 1.00 75.12 222 SER A N 1
ATOM 1748 C CA . SER A 1 222 ? 5.899 9.789 -4.165 1.00 75.12 222 SER A CA 1
ATOM 1749 C C . SER A 1 222 ? 4.834 9.109 -5.039 1.00 75.12 222 SER A C 1
ATOM 1751 O O . SER A 1 222 ? 5.178 8.451 -6.021 1.00 75.12 222 SER A O 1
ATOM 1753 N N . ARG A 1 223 ? 3.538 9.263 -4.716 1.00 80.56 223 ARG A N 1
ATOM 1754 C CA . ARG A 1 223 ? 2.443 8.689 -5.511 1.00 80.56 223 ARG A CA 1
ATOM 1755 C C . ARG A 1 223 ? 1.915 9.640 -6.579 1.00 80.56 223 ARG A C 1
ATOM 1757 O O . ARG A 1 223 ? 1.603 9.175 -7.675 1.00 80.56 223 ARG A O 1
ATOM 1764 N N . ILE A 1 224 ? 1.820 10.933 -6.272 1.00 81.75 224 ILE A N 1
ATOM 1765 C CA . ILE A 1 224 ? 1.269 11.937 -7.186 1.00 81.75 224 ILE A CA 1
ATOM 1766 C C . ILE A 1 224 ? 2.246 12.283 -8.314 1.00 81.75 224 ILE A C 1
ATOM 1768 O O . ILE A 1 224 ? 1.819 12.495 -9.443 1.00 81.75 224 ILE A O 1
ATOM 1772 N N . LEU A 1 225 ? 3.558 12.280 -8.059 1.00 80.75 225 LEU A N 1
ATOM 1773 C CA . LEU A 1 225 ? 4.545 12.700 -9.055 1.00 80.75 225 LEU A CA 1
ATOM 1774 C C . LEU A 1 225 ? 4.567 11.798 -10.309 1.00 80.75 225 LEU A C 1
ATOM 1776 O O . LEU A 1 225 ? 4.525 12.345 -11.410 1.00 80.75 225 LEU A O 1
ATOM 1780 N N . PRO A 1 226 ? 4.546 10.451 -10.203 1.00 79.81 226 PRO A N 1
ATOM 1781 C CA . PRO A 1 226 ? 4.374 9.586 -11.372 1.00 79.81 226 PRO A CA 1
ATOM 1782 C C . PRO A 1 226 ? 3.051 9.816 -12.110 1.00 79.81 226 PRO A C 1
ATOM 1784 O O . PRO A 1 226 ? 3.016 9.743 -13.334 1.00 79.81 226 PRO A O 1
ATOM 1787 N N . LEU A 1 227 ? 1.970 10.114 -11.378 1.00 82.00 227 LEU A N 1
ATOM 1788 C CA . LEU A 1 227 ? 0.670 10.405 -11.981 1.00 82.00 227 LEU A CA 1
ATOM 1789 C C . LEU A 1 227 ? 0.735 11.685 -12.817 1.00 82.00 227 LEU A C 1
ATOM 1791 O O . LEU A 1 227 ? 0.320 11.684 -13.970 1.00 82.00 227 LEU A O 1
ATOM 1795 N N . VAL A 1 228 ? 1.296 12.763 -12.271 1.00 84.06 228 VAL A N 1
ATOM 1796 C CA . VAL A 1 228 ? 1.400 14.038 -12.988 1.00 84.06 228 VAL A CA 1
ATOM 1797 C C . VAL A 1 228 ? 2.345 13.920 -14.180 1.00 84.06 228 VAL A C 1
ATOM 1799 O O . VAL A 1 228 ? 2.017 14.404 -15.255 1.00 84.06 228 VAL A O 1
ATOM 1802 N N . ARG A 1 229 ? 3.462 13.199 -14.041 1.00 83.44 229 ARG A N 1
ATOM 1803 C CA . ARG A 1 229 ? 4.383 12.930 -15.158 1.00 83.44 229 ARG A CA 1
ATOM 1804 C C . ARG A 1 229 ? 3.766 12.115 -16.289 1.00 83.44 229 ARG A C 1
ATOM 1806 O O . ARG A 1 229 ? 4.283 12.150 -17.397 1.00 83.44 229 ARG A O 1
ATOM 1813 N N . SER A 1 230 ? 2.679 11.392 -16.022 1.00 81.88 230 SER A N 1
ATOM 1814 C CA . SER A 1 230 ? 1.939 10.681 -17.065 1.00 81.88 230 SER A CA 1
ATOM 1815 C C . SER A 1 230 ? 1.012 11.588 -17.889 1.00 81.88 230 SER A C 1
ATOM 1817 O O . SER A 1 230 ? 0.465 11.144 -18.900 1.00 81.88 230 SER A O 1
ATOM 1819 N N . LEU A 1 231 ? 0.816 12.847 -17.473 1.00 83.19 231 LEU A N 1
ATOM 1820 C CA . LEU A 1 231 ? 0.029 13.829 -18.213 1.00 83.19 231 LEU A CA 1
ATOM 1821 C C . LEU A 1 231 ? 0.872 14.459 -19.338 1.00 83.19 231 LEU A C 1
ATOM 1823 O O . LEU A 1 231 ? 2.034 14.800 -19.098 1.00 83.19 231 LEU A O 1
ATOM 1827 N N . PRO A 1 232 ? 0.293 14.673 -20.536 1.00 81.06 232 PRO A N 1
ATOM 1828 C CA . PRO A 1 232 ? 0.993 15.321 -21.643 1.00 81.06 232 PRO A CA 1
ATOM 1829 C C . PRO A 1 232 ? 1.531 16.704 -21.255 1.00 81.06 232 PRO A C 1
ATOM 1831 O O . PRO A 1 232 ? 0.783 17.531 -20.731 1.00 81.06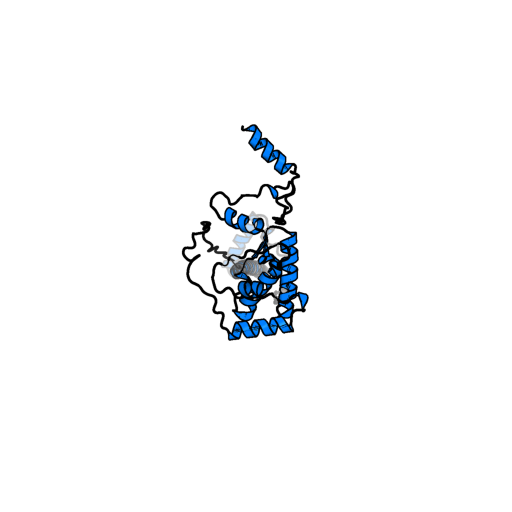 232 PRO A O 1
ATOM 1834 N N . GLY A 1 233 ? 2.811 16.960 -21.526 1.00 83.31 233 GLY A N 1
ATOM 1835 C CA . GLY A 1 233 ? 3.486 18.228 -21.225 1.00 83.31 233 GLY A CA 1
ATOM 1836 C C . GLY A 1 233 ? 4.056 18.344 -19.805 1.00 83.31 233 GLY A C 1
ATOM 1837 O O . GLY A 1 233 ? 4.686 19.352 -19.485 1.00 83.31 233 GLY A O 1
ATOM 1838 N N . TYR A 1 234 ? 3.869 17.329 -18.954 1.00 82.75 234 TYR A N 1
ATOM 1839 C CA . TYR A 1 234 ? 4.389 17.285 -17.582 1.00 82.75 234 TYR A CA 1
ATOM 1840 C C . TYR A 1 234 ? 5.424 16.172 -17.362 1.00 82.75 234 TYR A C 1
ATOM 1842 O O . TYR A 1 234 ? 5.813 15.898 -16.225 1.00 82.75 234 TYR A O 1
ATOM 1850 N N . GLU A 1 235 ? 5.929 15.551 -18.427 1.00 82.94 235 GLU A N 1
ATOM 1851 C CA . GLU A 1 235 ? 6.810 14.378 -18.372 1.00 82.94 235 GLU A CA 1
ATOM 1852 C C . GLU A 1 235 ? 8.107 14.667 -17.601 1.00 82.94 235 GLU A C 1
ATOM 1854 O O . GLU A 1 235 ? 8.633 13.817 -16.880 1.00 82.94 235 GLU A O 1
ATOM 1859 N N . GLN A 1 236 ? 8.606 15.900 -17.714 1.00 81.06 236 GLN A N 1
ATOM 1860 C CA . GLN A 1 236 ? 9.830 16.359 -17.055 1.00 81.06 236 GLN A CA 1
ATOM 1861 C C . GLN A 1 236 ? 9.573 17.066 -15.719 1.00 81.06 236 GLN A C 1
ATOM 1863 O O . GLN A 1 236 ? 10.519 17.582 -15.119 1.00 81.06 236 GLN A O 1
ATOM 1868 N N . LEU A 1 237 ? 8.325 17.093 -15.231 1.00 81.50 237 LEU A N 1
ATOM 1869 C CA . LEU A 1 237 ? 7.989 17.792 -13.997 1.00 81.50 237 LEU A CA 1
ATOM 1870 C C . LEU A 1 237 ? 8.830 17.245 -12.838 1.00 81.50 237 LEU A C 1
ATOM 1872 O O . LEU A 1 237 ? 8.879 16.040 -12.558 1.00 81.50 237 LEU A O 1
ATOM 1876 N N . ARG A 1 238 ? 9.499 18.154 -12.137 1.00 78.25 238 ARG A N 1
ATOM 1877 C CA . ARG A 1 238 ? 10.206 17.872 -10.892 1.00 78.25 238 ARG A CA 1
ATOM 1878 C C . ARG A 1 238 ? 9.552 18.687 -9.796 1.00 78.25 238 ARG A C 1
ATOM 1880 O O . ARG A 1 238 ? 9.280 19.867 -9.987 1.00 78.25 238 ARG A O 1
ATOM 1887 N N . ALA A 1 239 ? 9.292 18.038 -8.669 1.00 76.75 239 ALA A N 1
ATOM 1888 C CA . ALA A 1 239 ? 8.807 18.745 -7.501 1.00 76.75 239 ALA A CA 1
ATOM 1889 C C . ALA A 1 239 ? 9.892 19.716 -7.018 1.00 76.75 239 ALA A C 1
ATOM 1891 O O . ALA A 1 239 ? 11.077 19.364 -7.015 1.00 76.75 239 ALA A O 1
ATOM 1892 N N . PHE A 1 240 ? 9.496 20.933 -6.648 1.00 78.25 240 PHE A N 1
ATOM 1893 C CA . PHE A 1 240 ? 10.430 21.986 -6.258 1.00 78.25 240 PHE A CA 1
ATOM 1894 C C . PHE A 1 240 ? 11.267 21.565 -5.043 1.00 78.25 240 PHE A C 1
ATOM 1896 O O . PHE A 1 240 ? 12.480 21.776 -5.020 1.00 78.25 240 PHE A O 1
ATOM 1903 N N . GLU A 1 241 ? 10.658 20.867 -4.082 1.00 72.44 241 GLU A N 1
ATOM 1904 C CA . GLU A 1 241 ? 11.334 20.310 -2.908 1.00 72.44 241 GLU A CA 1
ATOM 1905 C C . GLU A 1 241 ? 12.431 19.283 -3.251 1.00 72.44 241 GLU A C 1
ATOM 1907 O O . GLU A 1 241 ? 13.322 19.046 -2.439 1.00 72.44 241 GLU A O 1
ATOM 1912 N N . ASN A 1 242 ? 12.404 18.698 -4.454 1.00 71.00 242 ASN A N 1
ATOM 1913 C CA . ASN A 1 242 ? 13.364 17.693 -4.927 1.00 71.00 242 ASN A CA 1
ATOM 1914 C C . ASN A 1 242 ? 14.417 18.273 -5.889 1.00 71.00 242 ASN A C 1
ATOM 1916 O O . ASN A 1 242 ? 15.210 17.526 -6.462 1.00 71.00 242 ASN A O 1
ATOM 1920 N N . LEU A 1 243 ? 14.429 19.590 -6.112 1.00 73.38 243 LEU A N 1
ATOM 1921 C CA . LEU A 1 243 ? 15.464 20.243 -6.909 1.00 73.38 243 LEU A CA 1
ATOM 1922 C C . LEU A 1 243 ? 16.779 20.254 -6.124 1.00 73.38 243 LEU A C 1
ATOM 1924 O O . LEU A 1 243 ? 17.007 21.159 -5.333 1.00 73.38 243 LEU A O 1
ATOM 1928 N N . SER A 1 244 ? 17.645 19.265 -6.330 1.00 64.38 244 SER A N 1
ATOM 1929 C CA . SER A 1 244 ? 19.017 19.246 -5.810 1.00 64.38 244 SER A CA 1
ATOM 1930 C C . SER A 1 244 ? 20.034 19.517 -6.927 1.00 64.38 244 SER A C 1
ATOM 1932 O O . SER A 1 244 ? 19.793 19.226 -8.099 1.00 64.38 244 SER A O 1
ATOM 1934 N N . SER A 1 245 ? 21.189 20.093 -6.574 1.00 51.88 245 SER A N 1
ATOM 1935 C CA . SER A 1 245 ? 22.283 20.384 -7.517 1.00 51.88 245 SER A CA 1
ATOM 1936 C C . SER A 1 245 ? 23.100 19.148 -7.914 1.00 51.88 245 SER A C 1
ATOM 1938 O O . SER A 1 245 ? 23.881 19.214 -8.861 1.00 51.88 245 SER A O 1
ATOM 1940 N N . GLN A 1 246 ? 22.924 18.016 -7.225 1.00 50.88 246 GLN A N 1
ATOM 1941 C CA . GLN A 1 246 ? 23.628 16.771 -7.519 1.00 50.88 246 GLN A CA 1
ATOM 1942 C C . GLN A 1 246 ? 22.671 15.747 -8.122 1.00 50.88 246 GLN A C 1
ATOM 1944 O O . GLN A 1 246 ? 21.794 15.201 -7.459 1.00 50.88 246 GLN A O 1
ATOM 1949 N N . SER A 1 247 ? 22.887 15.472 -9.405 1.00 46.41 247 SER A N 1
ATOM 1950 C CA . SER A 1 247 ? 22.311 14.364 -10.158 1.00 46.41 247 SER A CA 1
ATOM 1951 C C . SER A 1 247 ? 22.892 13.021 -9.698 1.00 46.41 247 SER A C 1
ATOM 1953 O O . SER A 1 247 ? 23.537 12.317 -10.473 1.00 46.41 247 SER A O 1
ATOM 1955 N N . SER A 1 248 ? 22.702 12.646 -8.437 1.00 40.25 248 SER A N 1
ATOM 1956 C CA . SER A 1 248 ? 22.776 11.237 -8.064 1.00 40.25 248 SER A CA 1
ATOM 1957 C C . SER A 1 248 ? 21.492 10.592 -8.575 1.00 40.25 248 SER A C 1
ATOM 1959 O O . SER A 1 248 ? 20.411 10.925 -8.103 1.00 40.25 248 SER A O 1
ATOM 1961 N N . GLY A 1 249 ? 21.601 9.709 -9.572 1.00 44.03 249 GLY A N 1
ATOM 1962 C CA . GLY A 1 249 ? 20.496 8.967 -10.202 1.00 44.03 249 GLY A CA 1
ATOM 1963 C C . GLY A 1 249 ? 19.777 7.974 -9.281 1.00 44.03 249 GLY A C 1
ATOM 1964 O O . GLY A 1 249 ? 19.277 6.951 -9.737 1.00 44.03 249 GLY A O 1
ATOM 1965 N N . GLN A 1 250 ? 19.747 8.259 -7.986 1.00 41.50 250 GLN A N 1
ATOM 1966 C CA . GLN A 1 250 ? 18.916 7.597 -7.012 1.00 41.50 250 GLN A CA 1
ATOM 1967 C C . GLN A 1 250 ? 17.696 8.496 -6.852 1.00 41.50 250 GLN A C 1
ATOM 1969 O O . GLN A 1 250 ? 17.824 9.656 -6.464 1.00 41.50 250 GLN A O 1
ATOM 1974 N N . GLU A 1 251 ? 16.532 7.992 -7.257 1.00 43.59 251 GLU A N 1
ATOM 1975 C CA . GLU A 1 251 ? 15.235 8.639 -7.073 1.00 43.59 251 GLU A CA 1
ATOM 1976 C C . GLU A 1 251 ? 14.914 8.769 -5.574 1.00 43.59 251 GLU A C 1
ATOM 1978 O O . GLU A 1 251 ? 13.976 8.161 -5.065 1.00 43.59 251 GLU A O 1
ATOM 1983 N N . ASP A 1 252 ? 15.675 9.582 -4.846 1.00 44.25 252 ASP A N 1
ATOM 1984 C CA . ASP A 1 252 ? 15.308 10.075 -3.528 1.00 44.25 252 ASP A CA 1
ATOM 1985 C C . ASP A 1 252 ? 14.241 11.160 -3.728 1.00 44.25 252 ASP A C 1
ATOM 1987 O O . ASP A 1 252 ? 14.423 12.340 -3.438 1.00 44.25 252 ASP A O 1
ATOM 1991 N N . ALA A 1 253 ? 13.082 10.740 -4.243 1.00 48.88 253 ALA A N 1
ATOM 1992 C CA . ALA A 1 253 ? 11.835 11.500 -4.291 1.00 48.88 253 ALA A CA 1
ATOM 1993 C C . ALA A 1 253 ? 11.209 11.633 -2.886 1.00 48.88 253 ALA A C 1
ATOM 1995 O O . ALA A 1 253 ? 9.995 11.530 -2.718 1.00 48.88 253 ALA A O 1
ATOM 1996 N N . ASP A 1 254 ? 12.057 11.795 -1.873 1.00 54.06 254 ASP A N 1
ATOM 1997 C CA . ASP A 1 254 ? 11.740 11.660 -0.456 1.00 54.06 254 ASP A CA 1
ATOM 1998 C C . ASP A 1 254 ? 12.383 12.813 0.358 1.00 54.06 254 ASP A C 1
ATOM 2000 O O . ASP A 1 254 ? 12.773 12.625 1.516 1.00 54.06 254 ASP A O 1
ATOM 2004 N N . SER A 1 255 ? 12.504 14.026 -0.206 1.00 54.22 255 SER A N 1
ATOM 2005 C CA . SER A 1 255 ? 12.824 15.224 0.588 1.00 54.22 255 SER A CA 1
ATOM 2006 C C . SER A 1 255 ? 11.642 15.600 1.501 1.00 54.22 255 SER A C 1
ATOM 2008 O O . SER A 1 255 ? 10.490 15.245 1.241 1.00 54.22 255 SER A O 1
ATOM 2010 N N . ASN A 1 256 ? 11.914 16.223 2.655 1.00 56.25 256 ASN A N 1
ATOM 2011 C CA . ASN A 1 256 ? 10.852 16.614 3.586 1.00 56.25 256 ASN A CA 1
ATOM 2012 C C . ASN A 1 256 ? 10.139 17.868 3.038 1.00 56.25 256 ASN A C 1
ATOM 2014 O O . ASN A 1 256 ? 10.785 18.911 2.958 1.00 56.25 256 ASN A O 1
ATOM 2018 N N . PRO A 1 257 ? 8.830 17.816 2.725 1.00 53.34 257 PRO A N 1
ATOM 2019 C CA . PRO A 1 257 ? 8.100 18.954 2.157 1.00 53.34 257 PRO A CA 1
ATOM 2020 C C . PRO A 1 257 ? 7.986 20.161 3.106 1.00 53.34 257 PRO A C 1
ATOM 2022 O O . PRO A 1 257 ? 7.572 21.234 2.681 1.00 53.34 257 PRO A O 1
ATOM 2025 N N . PHE A 1 258 ? 8.346 20.002 4.386 1.00 57.22 258 PHE A N 1
ATOM 2026 C CA . PHE A 1 258 ? 8.362 21.076 5.386 1.00 57.22 258 PHE A CA 1
ATOM 2027 C C . PHE A 1 258 ? 9.761 21.579 5.736 1.00 57.22 258 PHE A C 1
ATOM 2029 O O . PHE A 1 258 ? 9.914 22.308 6.719 1.00 57.22 258 PHE A O 1
ATOM 2036 N N . ASP A 1 259 ? 10.793 21.186 4.988 1.00 64.25 259 ASP A N 1
ATOM 2037 C CA . ASP A 1 259 ? 12.100 21.800 5.179 1.00 64.25 259 ASP A CA 1
ATOM 2038 C C . ASP A 1 259 ? 12.050 23.257 4.698 1.00 64.25 259 ASP A C 1
ATOM 2040 O O . ASP A 1 259 ? 11.912 23.545 3.512 1.00 64.25 259 ASP A O 1
ATOM 2044 N N . LEU A 1 260 ? 12.120 24.194 5.646 1.00 65.38 260 LEU A N 1
ATOM 2045 C CA . LEU A 1 260 ? 12.100 25.635 5.372 1.00 65.38 260 LEU A CA 1
ATOM 2046 C C . LEU A 1 260 ? 13.404 26.119 4.722 1.00 65.38 260 LEU A C 1
ATOM 2048 O O . LEU A 1 260 ? 13.491 27.267 4.282 1.00 65.38 260 LEU A O 1
ATOM 2052 N N . ARG A 1 261 ? 14.445 25.280 4.703 1.00 74.94 261 ARG A N 1
ATOM 2053 C CA . ARG A 1 261 ? 15.740 25.627 4.127 1.00 74.94 261 ARG A CA 1
ATOM 2054 C C . ARG A 1 261 ? 15.719 25.378 2.627 1.00 74.94 261 ARG A C 1
ATOM 2056 O O . ARG A 1 261 ? 15.807 24.244 2.172 1.00 74.94 261 ARG A O 1
ATOM 2063 N N . ILE A 1 262 ? 15.665 26.466 1.864 1.00 78.94 262 ILE A N 1
ATOM 2064 C CA . ILE A 1 262 ? 15.865 26.415 0.417 1.00 78.94 262 ILE A CA 1
ATOM 2065 C C . ILE A 1 262 ? 17.343 26.174 0.095 1.00 78.94 262 ILE A C 1
ATOM 2067 O O . ILE A 1 262 ? 18.228 26.810 0.671 1.00 78.94 262 ILE A O 1
ATOM 2071 N N . ASN A 1 263 ? 17.615 25.265 -0.835 1.00 81.44 263 ASN A N 1
ATOM 2072 C CA . ASN A 1 263 ? 18.956 25.056 -1.374 1.00 81.44 263 ASN A CA 1
ATOM 2073 C C . ASN A 1 263 ? 19.262 26.031 -2.527 1.00 81.44 263 ASN A C 1
ATOM 2075 O O . ASN A 1 263 ? 18.391 26.768 -2.994 1.00 81.44 263 ASN A O 1
ATOM 2079 N N . ASP A 1 264 ? 20.507 26.040 -3.007 1.00 82.44 264 ASP A N 1
ATOM 2080 C CA . ASP A 1 264 ? 20.938 26.989 -4.041 1.00 82.44 264 ASP A CA 1
ATOM 2081 C C . ASP A 1 264 ? 20.194 26.819 -5.374 1.00 82.44 264 ASP A C 1
ATOM 2083 O O . ASP A 1 264 ? 19.864 27.814 -6.019 1.00 82.44 264 ASP A O 1
ATOM 2087 N N . ALA A 1 265 ? 19.867 25.584 -5.771 1.00 82.25 265 ALA A N 1
ATOM 2088 C CA . ALA A 1 265 ? 19.123 25.311 -7.002 1.00 82.25 265 ALA A CA 1
ATOM 2089 C C . ALA A 1 265 ? 17.679 25.839 -6.913 1.00 82.25 265 ALA A C 1
ATOM 2091 O O . ALA A 1 265 ? 17.189 26.504 -7.826 1.00 82.25 265 ALA A O 1
ATOM 2092 N N . GLN A 1 266 ? 17.021 25.609 -5.777 1.00 85.81 266 GLN A N 1
ATOM 2093 C CA . GLN A 1 266 ? 15.700 26.147 -5.448 1.00 85.81 266 GLN A CA 1
ATOM 2094 C C . GLN A 1 266 ? 15.707 27.678 -5.408 1.00 85.81 266 GLN A C 1
ATOM 2096 O O . GLN A 1 266 ? 14.824 28.326 -5.971 1.00 85.81 266 GLN A O 1
ATOM 2101 N N . ARG A 1 267 ? 16.731 28.270 -4.786 1.00 86.00 267 ARG A N 1
ATOM 2102 C CA . ARG A 1 267 ? 16.901 29.723 -4.692 1.00 86.00 267 ARG A CA 1
ATOM 2103 C C . ARG A 1 267 ? 17.101 30.367 -6.061 1.00 86.00 267 ARG A C 1
ATOM 2105 O O . ARG A 1 267 ? 16.512 31.412 -6.324 1.00 86.00 267 ARG A O 1
ATOM 2112 N N . GLN A 1 268 ? 17.900 29.757 -6.936 1.00 86.88 268 GLN A N 1
ATOM 2113 C CA . GLN A 1 268 ? 18.080 30.233 -8.308 1.00 86.88 268 GLN A CA 1
ATOM 2114 C C . GLN A 1 268 ? 16.760 30.237 -9.082 1.00 86.88 268 GLN A C 1
ATOM 2116 O O . GLN A 1 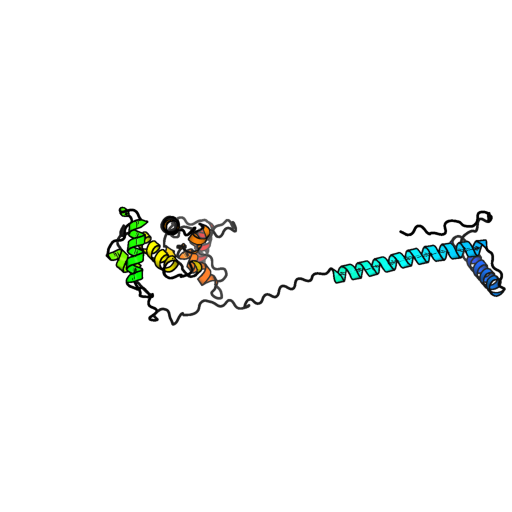268 ? 16.441 31.244 -9.708 1.00 86.88 268 GLN A O 1
ATOM 2121 N N . GLN A 1 269 ? 15.972 29.161 -8.998 1.00 85.62 269 GLN A N 1
ATOM 2122 C CA . GLN A 1 269 ? 14.668 29.094 -9.666 1.00 85.62 269 GLN A CA 1
ATOM 2123 C C . GLN A 1 269 ? 13.682 30.136 -9.125 1.00 85.62 269 GLN A C 1
ATOM 2125 O O . GLN A 1 269 ? 13.044 30.829 -9.911 1.00 85.62 269 GLN A O 1
ATOM 2130 N N . LEU A 1 270 ? 13.617 30.325 -7.803 1.00 87.31 270 LEU A N 1
ATOM 2131 C CA . LEU A 1 270 ? 12.808 31.395 -7.209 1.00 87.31 270 LEU A CA 1
ATOM 2132 C C . LEU A 1 270 ? 13.225 32.775 -7.726 1.00 87.31 270 LEU A C 1
ATOM 2134 O O . LEU A 1 270 ? 12.374 33.557 -8.137 1.00 87.31 270 LEU A O 1
ATOM 2138 N N . ASN A 1 271 ? 14.527 33.066 -7.751 1.00 88.38 271 ASN A N 1
ATOM 2139 C CA . ASN A 1 271 ? 15.034 34.343 -8.253 1.00 88.38 271 ASN A CA 1
ATOM 2140 C C . ASN A 1 271 ? 14.691 34.572 -9.733 1.00 88.38 271 ASN A C 1
ATOM 2142 O O . ASN A 1 271 ? 14.430 35.709 -10.111 1.00 88.38 271 ASN A O 1
ATOM 2146 N N . LEU A 1 272 ? 14.676 33.522 -10.565 1.00 87.31 272 LEU A N 1
ATOM 2147 C CA . LEU A 1 272 ? 14.240 33.629 -11.960 1.00 87.31 272 LEU A CA 1
ATOM 2148 C C . LEU A 1 272 ? 12.766 34.033 -12.053 1.00 87.31 272 LEU A C 1
ATOM 2150 O O . LEU A 1 272 ? 12.449 34.959 -12.789 1.00 87.31 272 LEU A O 1
ATOM 2154 N N . CYS A 1 273 ? 11.889 33.414 -11.259 1.00 84.88 273 CYS A N 1
ATOM 2155 C CA . CYS A 1 273 ? 10.472 33.783 -11.219 1.00 84.88 273 CYS A CA 1
ATOM 2156 C C . CYS A 1 273 ? 10.246 35.227 -10.750 1.00 84.88 273 CYS A C 1
ATOM 2158 O O . CYS A 1 273 ? 9.356 35.897 -11.260 1.00 84.88 273 CYS A O 1
ATOM 2160 N N . TYR A 1 274 ? 11.046 35.712 -9.794 1.00 86.00 274 TYR A N 1
ATOM 2161 C CA . TYR A 1 274 ? 10.945 37.089 -9.299 1.00 86.00 274 TYR A CA 1
ATOM 2162 C C . TYR A 1 274 ? 11.568 38.135 -10.223 1.00 86.00 274 TYR A C 1
ATOM 2164 O O . TYR A 1 274 ? 11.220 39.303 -10.116 1.00 86.00 274 TYR A O 1
ATOM 2172 N N . ARG A 1 275 ? 12.497 37.752 -11.103 1.00 82.00 275 ARG A N 1
ATOM 2173 C CA . ARG A 1 275 ? 13.121 38.681 -12.057 1.00 82.00 275 ARG A CA 1
ATOM 2174 C C . ARG A 1 275 ? 12.150 39.121 -13.153 1.00 82.00 275 ARG A C 1
ATOM 2176 O O . ARG A 1 275 ? 12.300 40.213 -13.689 1.00 82.00 275 ARG A O 1
ATOM 2183 N N . ASP A 1 276 ? 11.207 38.253 -13.494 1.00 67.44 276 ASP A N 1
ATOM 2184 C CA . ASP A 1 276 ? 10.274 38.459 -14.599 1.00 67.44 276 ASP A CA 1
ATOM 2185 C C . ASP A 1 276 ? 8.927 39.076 -14.122 1.00 67.44 276 ASP A C 1
ATOM 2187 O O . ASP A 1 276 ? 7.981 39.160 -14.907 1.00 67.44 276 ASP A O 1
ATOM 2191 N N . LEU A 1 277 ? 8.851 39.512 -12.852 1.00 61.72 277 LEU A N 1
ATOM 2192 C CA . LEU A 1 277 ? 7.755 40.279 -12.227 1.00 61.72 277 LEU A CA 1
ATOM 2193 C C . LEU A 1 277 ? 8.116 41.767 -12.117 1.00 61.72 277 LEU A C 1
ATOM 2195 O O . LEU A 1 277 ? 7.202 42.595 -12.330 1.00 61.72 277 LEU A O 1
#

InterPro domains:
  IPR014016 UvrD-like helicase, ATP-binding domain [PF00580] (136-229)
  IPR027417 P-loop containing nucleoside triphosphate hydrolase [G3DSA:3.40.50.300] (128-270)
  IPR027417 P-loop containing nucleoside triphosphate hydrolase [SSF52540] (132-274)

Foldseek 3Di:
DPPDDVPDDDPPDPDPDDPLVPDPPVVSVVCVVVVVVCVVVVNDDVVVVVVVVSVCCVVVVVVVVVVVVVVVVVVVCVVPDDDDDDDDPDDPALDADDDDPCLQPFQFDPDDPVLLVVLLVLCVPLPDPVLRDDPLLSCVLRGRGSDDDDDADPPNCPLSSVLSSVCCCCVVVPDDLLPAAAEDAAPVSLVVSLVSNCVVVVSVVDRQDSVSSDSRYYYPQVVVLVNQCSDPPCVVPDDLQPDDPDPPVPPCSPRRPPPPDDDPRSVVVVVVVVVVD